Protein AF-A0AAW2X7B3-F1 (afdb_monomer)

Organism: NCBI:txid2727402

Solvent-accessible surface area (backbone atoms only — not comparable to full-atom values): 13864 Å² total; per-residue (Å²): 134,87,78,91,60,57,90,49,48,11,82,80,74,69,43,72,33,46,79,92,43,52,37,74,56,98,88,41,46,26,36,63,86,61,34,32,15,79,86,75,64,45,80,46,49,98,92,50,58,44,73,57,98,87,43,44,24,38,57,72,59,41,55,53,51,50,61,69,70,56,76,83,76,96,69,88,81,69,75,96,69,92,83,82,89,71,100,67,80,58,88,63,68,76,72,62,75,76,68,87,40,44,12,79,84,73,68,44,76,35,51,85,91,42,52,40,79,53,99,90,44,34,26,33,58,88,63,37,36,16,76,90,75,65,45,76,46,48,98,91,52,59,44,74,56,96,90,42,44,27,36,61,70,61,44,56,51,54,42,67,74,71,68,75,86,88,87,78,73,76,83,74,76,63,83,85,63,82,83,88,78,88,86,84,83,83,87,87,83,84,92,78,86,86,86,84,85,87,83,87,83,89,85,85,136

Secondary structure (DSSP, 8-state):
-------PBPTTT-SBPPGGGEEEETTEEEETTT-B-TTT-PBP-TTS-EEETTEEE-HHHHHHHHHHHS---------S---S--S---TTGGG--S---BBTTT-SB--TTTEEEETTEEEETTT-B-TTT-PBP-TTS-EEETTEEE-HHHHHHHHHHHT--SSSSTTSSSTTS--------------------PPP-----

Radius of gyration: 35.02 Å; Cα contacts (8 Å, |Δi|>4): 190; chains: 1; bounding box: 98×77×93 Å

Structure (mmCIF, N/CA/C/O backbone):
data_AF-A0AAW2X7B3-F1
#
_entry.id   AF-A0AAW2X7B3-F1
#
loop_
_atom_site.group_PDB
_atom_site.id
_atom_site.type_symbol
_atom_site.label_atom_id
_atom_site.label_alt_id
_atom_site.label_comp_id
_atom_site.label_asym_id
_atom_site.label_entity_id
_atom_site.label_seq_id
_atom_site.pdbx_PDB_ins_code
_atom_site.Cartn_x
_atom_site.Cartn_y
_atom_site.Cartn_z
_atom_site.occupancy
_atom_site.B_iso_or_equiv
_atom_site.auth_seq_id
_atom_site.auth_comp_id
_atom_site.auth_asym_id
_atom_site.auth_atom_id
_atom_site.pdbx_PDB_model_num
ATOM 1 N N . MET A 1 1 ? -38.283 -16.847 31.278 1.00 49.16 1 MET A N 1
ATOM 2 C CA . MET A 1 1 ? -36.815 -16.715 31.161 1.00 49.16 1 MET A CA 1
ATOM 3 C C . MET A 1 1 ? -36.424 -15.269 31.441 1.00 49.16 1 MET A C 1
ATOM 5 O O . MET A 1 1 ? -36.899 -14.388 30.738 1.00 49.16 1 MET A O 1
ATOM 9 N N . ALA A 1 2 ? -35.630 -15.008 32.482 1.00 52.16 2 ALA A N 1
ATOM 10 C CA . ALA A 1 2 ? -35.118 -13.669 32.770 1.00 52.16 2 ALA A CA 1
ATOM 11 C C . ALA A 1 2 ? -33.923 -13.383 31.849 1.00 52.16 2 ALA A C 1
ATOM 13 O O . ALA A 1 2 ? -32.847 -13.955 32.017 1.00 52.16 2 ALA A O 1
ATOM 14 N N . HIS A 1 3 ? -34.123 -12.535 30.841 1.00 56.69 3 HIS A N 1
ATOM 15 C CA . HIS A 1 3 ? -33.021 -12.028 30.034 1.00 56.69 3 HIS A CA 1
ATOM 16 C C . HIS A 1 3 ? -32.280 -10.969 30.855 1.00 56.69 3 HIS A C 1
ATOM 18 O O . HIS A 1 3 ? -32.697 -9.817 30.909 1.00 56.69 3 HIS A O 1
ATOM 24 N N . PHE A 1 4 ? -31.165 -11.353 31.479 1.00 54.31 4 PHE A N 1
ATOM 25 C CA . PHE A 1 4 ? -30.180 -10.437 32.070 1.00 54.31 4 PHE A CA 1
ATOM 26 C C . PHE A 1 4 ? -29.405 -9.682 30.970 1.00 54.31 4 PHE A C 1
ATOM 28 O O . PHE A 1 4 ? -28.177 -9.704 30.906 1.00 54.31 4 PHE A O 1
ATOM 35 N N . GLY A 1 5 ? -30.126 -9.069 30.031 1.00 58.44 5 GLY A N 1
ATOM 36 C CA . GLY A 1 5 ? -29.552 -8.254 28.972 1.00 58.44 5 GLY A CA 1
ATOM 37 C C . GLY A 1 5 ? -29.360 -6.829 29.471 1.00 58.44 5 GLY A C 1
ATOM 38 O O . GLY A 1 5 ? -30.309 -6.195 29.921 1.00 58.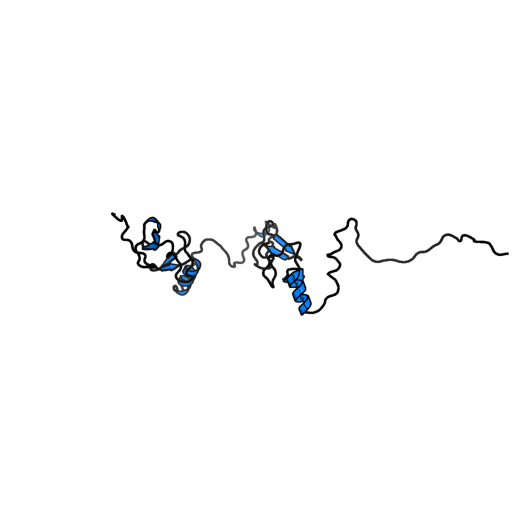44 5 GLY A O 1
ATOM 39 N N . THR A 1 6 ? -28.141 -6.309 29.379 1.00 65.75 6 THR A N 1
ATOM 40 C CA . THR A 1 6 ? -27.875 -4.877 29.534 1.00 65.75 6 THR A CA 1
ATOM 41 C C . THR A 1 6 ? -28.782 -4.068 28.601 1.00 65.75 6 THR A C 1
ATOM 43 O O . THR A 1 6 ? -28.902 -4.401 27.425 1.00 65.75 6 THR A O 1
ATOM 46 N N . THR A 1 7 ? -29.380 -2.976 29.082 1.00 76.06 7 THR A N 1
ATOM 47 C CA . THR A 1 7 ? -30.278 -2.089 28.304 1.00 76.06 7 THR A CA 1
ATOM 48 C C . THR A 1 7 ? -29.545 -1.174 27.308 1.00 76.06 7 THR A C 1
ATOM 50 O O . THR A 1 7 ? -30.136 -0.267 26.726 1.00 76.06 7 THR A O 1
ATOM 53 N N . GLN A 1 8 ? -28.248 -1.408 27.105 1.00 85.19 8 GLN A N 1
ATOM 54 C CA . GLN A 1 8 ? -27.357 -0.578 26.306 1.00 85.19 8 GLN A CA 1
ATOM 55 C C . GLN A 1 8 ? -27.586 -0.805 24.803 1.00 85.19 8 GLN A C 1
ATOM 57 O O . GLN A 1 8 ? -27.557 -1.942 24.322 1.00 85.19 8 GLN A O 1
ATOM 62 N N . LYS A 1 9 ? -27.816 0.280 24.056 1.00 89.06 9 LYS A N 1
ATOM 63 C CA . LYS A 1 9 ? -28.120 0.258 22.614 1.00 89.06 9 LYS A CA 1
ATOM 64 C C . LYS A 1 9 ? -26.901 0.650 21.792 1.00 89.06 9 LYS A C 1
ATOM 66 O O . LYS A 1 9 ? -26.215 1.608 22.128 1.00 89.06 9 LYS A O 1
ATOM 71 N N . CYS A 1 10 ? -26.650 -0.062 20.700 1.00 90.25 10 CYS A N 1
ATOM 72 C CA . CYS A 1 10 ? -25.556 0.264 19.796 1.00 90.25 10 CYS A CA 1
ATOM 73 C C . CYS A 1 10 ? -25.838 1.559 19.041 1.00 90.25 10 CYS A C 1
ATOM 75 O O . CYS A 1 10 ? -26.814 1.609 18.307 1.00 90.25 10 CYS A O 1
ATOM 77 N N . LYS A 1 11 ? -24.941 2.547 19.095 1.00 87.19 11 LYS A N 1
ATOM 78 C CA . LYS A 1 11 ? -25.115 3.798 18.327 1.00 87.19 11 LYS A CA 1
ATOM 79 C C . LYS A 1 11 ? -25.087 3.604 16.799 1.00 87.19 11 LYS A C 1
ATOM 81 O O . LYS A 1 11 ? -25.603 4.426 16.061 1.00 87.19 11 LYS A O 1
ATOM 86 N N . ALA A 1 12 ? -24.481 2.523 16.306 1.00 88.06 12 ALA A N 1
ATOM 87 C CA . ALA A 1 12 ? -24.350 2.270 14.868 1.00 88.06 12 ALA A CA 1
ATOM 88 C C . ALA A 1 12 ? -25.515 1.476 14.251 1.00 88.06 12 ALA A C 1
ATOM 90 O O . ALA A 1 12 ? -25.660 1.472 13.032 1.00 88.06 12 ALA A O 1
ATOM 91 N N . CYS A 1 13 ? -26.305 0.749 15.046 1.00 89.12 13 CYS A N 1
ATOM 92 C CA . CYS A 1 13 ? -27.422 -0.045 14.517 1.00 89.12 13 CYS A CA 1
ATOM 93 C C . CYS A 1 13 ? -28.688 -0.031 15.383 1.00 89.12 13 CYS A C 1
ATOM 95 O O . CYS A 1 13 ? -29.609 -0.803 15.114 1.00 89.12 13 CYS A O 1
ATOM 97 N N . ASP A 1 14 ? -28.688 0.768 16.452 1.00 87.38 14 ASP A N 1
ATOM 98 C CA . ASP A 1 14 ? -29.764 1.005 17.425 1.00 87.38 14 ASP A 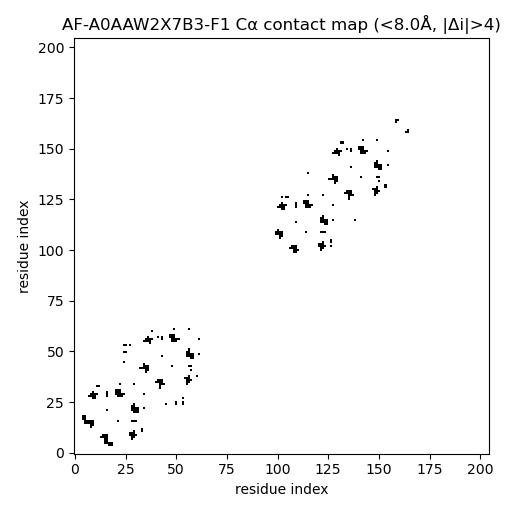CA 1
ATOM 99 C C . ASP A 1 14 ? -30.313 -0.236 18.147 1.00 87.38 14 ASP A C 1
ATOM 101 O O . ASP A 1 14 ? -31.234 -0.155 18.964 1.00 87.38 14 ASP A O 1
ATOM 105 N N . LYS A 1 15 ? -29.701 -1.400 17.910 1.00 88.75 15 LYS A N 1
ATOM 106 C CA . LYS A 1 15 ? -30.048 -2.674 18.539 1.00 88.75 15 LYS A CA 1
ATOM 107 C C . LYS A 1 15 ? -29.368 -2.824 19.892 1.00 88.75 15 LYS A C 1
ATOM 109 O O . LYS A 1 15 ? -28.251 -2.349 20.105 1.00 88.75 15 LYS A O 1
ATOM 114 N N . THR A 1 16 ? -30.033 -3.525 20.805 1.00 88.31 16 THR A N 1
ATOM 115 C CA . THR A 1 16 ? -29.478 -3.865 22.119 1.00 88.31 16 THR A CA 1
ATOM 116 C C . THR A 1 16 ? -28.210 -4.695 21.961 1.00 88.31 16 THR A C 1
ATOM 118 O O . THR A 1 16 ? -28.181 -5.671 21.205 1.00 88.31 16 THR A O 1
ATOM 121 N N . VAL A 1 17 ? -27.151 -4.303 22.663 1.00 87.31 17 VAL A N 1
ATOM 122 C CA . VAL A 1 17 ? -25.868 -5.004 22.626 1.00 87.31 17 VAL A CA 1
ATOM 123 C C . VAL A 1 17 ? -25.807 -5.975 23.792 1.00 87.31 17 VAL A C 1
ATOM 125 O O . VAL A 1 17 ? -25.916 -5.581 24.952 1.00 87.31 17 VAL A O 1
ATOM 128 N N . HIS A 1 18 ? -25.621 -7.255 23.485 1.00 86.38 18 HIS A N 1
ATOM 129 C CA . HIS A 1 18 ? -25.367 -8.264 24.504 1.00 86.38 18 HIS A CA 1
ATOM 130 C C . HIS A 1 18 ? -23.947 -8.119 25.056 1.00 86.38 18 HIS A C 1
ATOM 132 O O . HIS A 1 18 ? -23.024 -7.791 24.314 1.00 86.38 18 HIS A O 1
ATOM 138 N N . PHE A 1 19 ? -23.755 -8.438 26.338 1.00 80.19 19 PHE A N 1
ATOM 139 C CA . PHE A 1 19 ? -22.473 -8.286 27.042 1.00 80.19 19 PHE A CA 1
ATOM 140 C C . PHE A 1 19 ? -21.288 -8.947 26.311 1.00 80.19 19 PHE A C 1
ATOM 142 O O . PHE A 1 19 ? -20.187 -8.412 26.283 1.00 80.19 19 PHE A O 1
ATOM 149 N N . VAL A 1 20 ? -21.528 -10.081 25.642 1.00 85.44 20 VAL A N 1
ATOM 150 C CA . VAL A 1 20 ? -20.515 -10.834 24.878 1.00 85.44 20 VAL A CA 1
ATOM 151 C C . VAL A 1 20 ? -20.027 -10.080 23.634 1.00 85.44 20 VAL A C 1
ATOM 153 O O . VAL A 1 20 ? -18.858 -10.187 23.253 1.00 85.44 20 VAL A O 1
ATOM 156 N N . GLU A 1 21 ? -20.908 -9.307 22.999 1.00 85.31 21 GLU A N 1
ATOM 157 C CA . GLU A 1 21 ? -20.624 -8.541 21.781 1.00 85.31 21 GLU A CA 1
ATOM 158 C C . GLU A 1 21 ? -20.417 -7.045 22.039 1.00 85.31 21 GLU A C 1
ATOM 160 O O . GLU A 1 21 ? -20.200 -6.285 21.093 1.00 85.31 21 GLU A O 1
ATOM 165 N N . MET A 1 22 ? -20.445 -6.629 23.304 1.00 85.50 22 MET A N 1
ATOM 166 C CA . MET A 1 22 ? -20.278 -5.241 23.701 1.00 85.50 22 MET A CA 1
ATOM 167 C C . MET A 1 22 ? -18.830 -4.785 23.545 1.00 85.50 22 MET A C 1
ATOM 169 O O . MET A 1 22 ? -17.900 -5.379 24.088 1.00 85.50 22 MET A O 1
ATOM 173 N N . MET A 1 23 ? -18.653 -3.696 22.806 1.00 87.00 23 MET A N 1
ATOM 174 C CA . MET A 1 23 ? -17.433 -2.901 22.763 1.00 87.00 23 MET A CA 1
ATOM 175 C C . MET A 1 23 ? -17.782 -1.456 23.086 1.00 87.00 23 MET A C 1
ATOM 177 O O . MET A 1 23 ? -18.585 -0.844 22.393 1.00 87.00 23 MET A O 1
ATOM 181 N N . SER A 1 24 ? -17.166 -0.911 24.129 1.00 87.62 24 SER A N 1
ATOM 182 C CA . SER A 1 24 ? -17.345 0.486 24.517 1.00 87.62 24 SER A CA 1
ATOM 183 C C . SER A 1 24 ? -16.242 1.337 23.899 1.00 87.62 24 SER A C 1
ATOM 185 O O . SER A 1 24 ? -15.062 1.057 24.110 1.00 87.62 24 SER A O 1
ATOM 187 N N . ALA A 1 25 ? -16.620 2.373 23.157 1.00 84.00 25 ALA A N 1
ATOM 188 C CA . ALA A 1 25 ? -15.706 3.378 22.628 1.00 84.00 25 ALA A CA 1
ATOM 189 C C . ALA A 1 25 ? -16.211 4.767 23.002 1.00 84.00 25 ALA A C 1
ATOM 191 O O . ALA A 1 25 ? -17.361 5.097 22.723 1.00 84.00 25 ALA A O 1
ATOM 192 N N . ASP A 1 26 ? -15.357 5.548 23.666 1.00 82.75 26 ASP A N 1
ATOM 193 C CA . ASP A 1 26 ? -15.692 6.884 24.182 1.00 82.75 26 ASP A CA 1
ATOM 194 C C . ASP A 1 26 ? -16.946 6.893 25.088 1.00 82.75 26 ASP A C 1
ATOM 196 O O . ASP A 1 26 ? -17.783 7.786 25.052 1.00 82.75 26 ASP A O 1
ATOM 200 N N . GLY A 1 27 ? -17.136 5.816 25.861 1.00 84.56 27 GLY A N 1
ATOM 201 C CA . GLY A 1 27 ? -18.319 5.626 26.710 1.00 84.56 27 GLY A CA 1
ATOM 202 C C . GLY A 1 27 ? -19.589 5.188 25.967 1.00 84.56 27 GLY A C 1
ATOM 203 O O . GLY A 1 27 ? -20.598 4.910 26.613 1.00 84.56 27 GLY A O 1
ATOM 204 N N . VAL A 1 28 ? -19.546 5.053 24.638 1.00 87.38 28 VAL A N 1
ATOM 205 C CA . VAL A 1 28 ? -20.679 4.607 23.819 1.00 87.38 28 VAL A CA 1
ATOM 206 C C . VAL A 1 28 ? -20.547 3.113 23.483 1.00 87.38 28 VAL A C 1
ATOM 208 O O . VAL A 1 28 ? -19.492 2.682 23.009 1.00 87.38 28 VAL A O 1
ATOM 211 N N . PRO A 1 29 ? -21.595 2.297 23.700 1.00 89.94 29 PRO A N 1
ATOM 212 C CA . PRO A 1 29 ? -21.575 0.873 23.386 1.00 89.94 29 PRO A CA 1
ATOM 213 C C . PRO A 1 29 ? -21.818 0.612 21.890 1.00 89.94 29 PRO A C 1
ATOM 215 O O . PRO A 1 29 ? -22.705 1.188 21.259 1.00 89.94 29 PRO A O 1
ATOM 218 N N . TYR A 1 30 ? -21.056 -0.322 21.331 1.00 90.88 30 TYR A N 1
ATOM 219 C CA . TYR A 1 30 ? -21.142 -0.808 19.956 1.00 90.88 30 TYR A CA 1
ATOM 220 C C . TYR A 1 30 ? -21.081 -2.333 19.914 1.00 90.88 30 TYR A C 1
ATOM 222 O O . TYR A 1 30 ? -20.476 -2.959 20.784 1.00 90.88 30 TYR A O 1
ATOM 230 N N . HIS A 1 31 ? -21.647 -2.947 18.873 1.00 90.75 31 HIS A N 1
ATOM 231 C CA . HIS A 1 31 ? -21.332 -4.342 18.559 1.00 90.75 31 HIS A CA 1
ATOM 232 C C . HIS A 1 31 ? -19.927 -4.452 17.967 1.00 90.75 31 HIS A C 1
ATOM 234 O O . HIS A 1 31 ? -19.509 -3.597 17.182 1.00 90.75 31 HIS A O 1
ATOM 240 N N . LYS A 1 32 ? -19.240 -5.570 18.225 1.00 88.38 32 LYS A N 1
ATOM 241 C CA . LYS A 1 32 ? -17.953 -5.899 17.571 1.00 88.38 32 LYS A CA 1
ATOM 242 C C . LYS A 1 32 ? -18.033 -5.856 16.042 1.00 88.38 32 LYS A C 1
ATOM 244 O O . LYS A 1 32 ? -17.069 -5.513 15.365 1.00 88.38 32 LYS A O 1
ATOM 249 N N . SER A 1 33 ? -19.191 -6.210 15.486 1.00 89.06 33 SER A N 1
ATOM 250 C CA . SER A 1 33 ? -19.460 -6.173 14.047 1.00 89.06 33 SER A CA 1
ATOM 251 C C . SER A 1 33 ? -19.689 -4.754 13.522 1.00 89.06 33 SER A C 1
ATOM 253 O O . SER A 1 33 ? -19.262 -4.448 12.405 1.00 89.06 33 SER A O 1
ATOM 255 N N . CYS A 1 34 ? -20.318 -3.900 14.328 1.00 89.75 34 CYS A N 1
ATOM 256 C CA . CYS A 1 34 ? -20.622 -2.504 14.024 1.00 89.75 34 CYS A CA 1
ATOM 257 C C . CYS A 1 34 ? -19.443 -1.555 14.266 1.00 89.75 34 CYS A C 1
ATOM 259 O O . CYS A 1 34 ? -19.487 -0.409 13.828 1.00 89.75 34 CYS A O 1
ATOM 261 N N . PHE A 1 35 ? -18.383 -2.025 14.925 1.00 91.12 35 PHE A N 1
ATOM 262 C CA . PHE A 1 35 ? -17.168 -1.262 15.180 1.00 91.12 35 PHE A CA 1
ATOM 263 C C . PHE A 1 35 ? -16.358 -1.071 13.886 1.00 91.12 35 PHE A C 1
ATOM 265 O O . PHE A 1 35 ? -15.434 -1.827 13.575 1.00 91.12 35 PHE A O 1
ATOM 272 N N . LYS A 1 36 ? -16.764 -0.093 13.073 1.00 91.81 36 LYS A N 1
ATOM 273 C CA . LYS A 1 36 ? -16.223 0.165 11.734 1.00 91.81 36 LYS A CA 1
ATOM 274 C C . LYS A 1 36 ? -15.937 1.646 11.524 1.00 91.81 36 LYS A C 1
ATOM 276 O O . LYS A 1 36 ? -16.574 2.498 12.130 1.00 91.81 36 LYS A O 1
ATOM 281 N N . CYS A 1 37 ? -14.991 1.940 10.639 1.00 91.50 37 CYS A N 1
ATOM 282 C CA . CYS A 1 37 ? -14.681 3.312 10.251 1.00 91.50 37 CYS A CA 1
ATOM 283 C C . CYS A 1 37 ? -15.779 3.904 9.361 1.00 91.50 37 CYS A C 1
ATOM 285 O O . CYS A 1 37 ? -16.150 3.277 8.375 1.00 91.50 37 CYS A O 1
ATOM 287 N N . SER A 1 38 ? -16.203 5.139 9.627 1.00 88.69 38 SER A N 1
ATOM 288 C CA . SER A 1 38 ? -17.214 5.830 8.812 1.00 88.69 38 SER A CA 1
ATOM 289 C C . SER A 1 38 ? -16.778 6.131 7.368 1.00 88.69 38 SER A C 1
ATOM 291 O O . SER A 1 38 ? -17.633 6.298 6.508 1.00 88.69 38 SER A O 1
ATOM 293 N N . HIS A 1 39 ? -15.469 6.201 7.087 1.00 87.94 39 HIS A N 1
ATOM 294 C CA . HIS A 1 39 ? -14.946 6.524 5.748 1.00 87.94 39 HIS A CA 1
ATOM 295 C C . HIS A 1 39 ? -14.658 5.293 4.892 1.00 87.94 39 HIS A C 1
ATOM 297 O O . HIS A 1 39 ? -14.980 5.277 3.712 1.00 87.94 39 HIS A O 1
ATOM 303 N N . CYS A 1 40 ? -14.045 4.252 5.464 1.00 89.75 40 CYS A N 1
ATOM 304 C CA . CYS A 1 40 ? -13.688 3.049 4.703 1.00 89.75 40 CYS A CA 1
ATOM 305 C C . CYS A 1 40 ? -14.491 1.808 5.059 1.00 89.75 40 CYS A C 1
ATOM 307 O O . CYS A 1 40 ? -14.241 0.750 4.487 1.00 89.75 40 CYS A O 1
ATOM 309 N N . ASN A 1 41 ? -15.397 1.888 6.035 1.00 88.31 41 ASN A N 1
ATOM 310 C CA . ASN A 1 41 ? -16.151 0.745 6.555 1.00 88.31 41 ASN A CA 1
ATOM 311 C C . ASN A 1 41 ? -15.272 -0.428 7.039 1.00 88.31 41 ASN A C 1
ATOM 313 O O . ASN A 1 41 ? -15.769 -1.525 7.313 1.00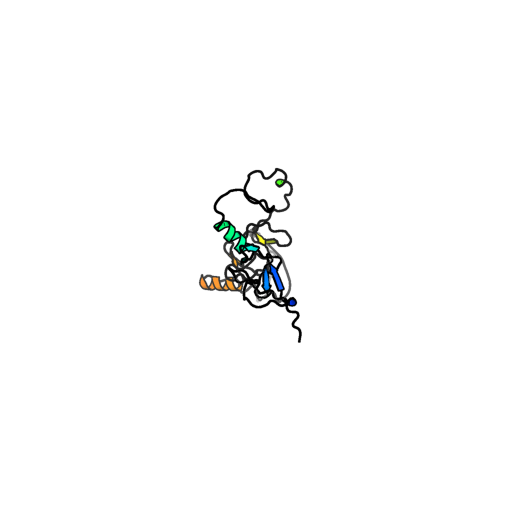 88.31 41 ASN A O 1
ATOM 317 N N . GLY A 1 42 ? -13.962 -0.202 7.193 1.00 89.12 42 GLY A N 1
ATOM 318 C CA . GLY A 1 42 ? -13.016 -1.183 7.703 1.00 89.12 42 GLY A CA 1
ATOM 319 C C . GLY A 1 42 ? -13.335 -1.522 9.153 1.00 89.12 42 GLY A C 1
ATOM 320 O O . GLY A 1 42 ? -13.651 -0.627 9.938 1.00 89.12 42 GLY A O 1
ATOM 321 N N . ARG A 1 43 ? -13.262 -2.811 9.510 1.00 88.62 43 ARG A N 1
ATOM 322 C CA . ARG A 1 43 ? -13.419 -3.252 10.903 1.00 88.62 43 ARG A CA 1
ATOM 323 C C . ARG A 1 43 ? -12.308 -2.633 11.740 1.00 88.62 43 ARG A C 1
ATOM 325 O O . ARG A 1 43 ? -11.129 -2.808 11.439 1.00 88.62 43 ARG A O 1
ATOM 332 N N . LEU A 1 44 ? -12.704 -1.913 12.774 1.00 90.31 44 LEU A N 1
ATOM 333 C CA . LEU A 1 44 ? -11.794 -1.330 13.738 1.00 90.31 44 LEU A CA 1
ATOM 334 C C . LEU A 1 44 ? -11.566 -2.328 14.876 1.00 90.31 44 LEU A C 1
ATOM 336 O O . LEU A 1 44 ? -12.333 -3.269 15.076 1.00 90.31 44 LEU A O 1
ATOM 340 N N . ALA A 1 45 ? -10.490 -2.128 15.624 1.00 86.62 45 ALA A N 1
ATOM 341 C CA . ALA A 1 45 ? -10.196 -2.869 16.845 1.00 86.62 45 ALA A CA 1
ATOM 342 C C . ALA A 1 45 ? -9.915 -1.868 17.964 1.00 86.62 45 ALA A C 1
ATOM 344 O O . ALA A 1 45 ? -9.524 -0.737 17.678 1.00 86.62 45 ALA A O 1
ATOM 345 N N . MET A 1 46 ? -10.056 -2.288 19.225 1.00 82.62 46 MET A N 1
ATOM 346 C CA . MET A 1 46 ? -9.877 -1.417 20.399 1.00 82.62 46 MET A CA 1
ATOM 347 C C . MET A 1 46 ? -8.511 -0.702 20.428 1.00 82.62 46 MET A C 1
ATOM 349 O O . MET A 1 46 ? -8.379 0.385 20.969 1.00 82.62 46 MET A O 1
ATOM 353 N N . SER A 1 47 ? -7.489 -1.294 19.813 1.00 83.12 47 SER A N 1
ATOM 354 C CA . SER A 1 47 ? -6.130 -0.749 19.737 1.00 83.12 47 SER A CA 1
ATOM 355 C C . SER A 1 47 ? -5.913 0.274 18.609 1.00 83.12 47 SER A C 1
ATOM 357 O O . SER A 1 47 ? -4.910 0.995 18.607 1.00 83.12 47 SER A O 1
ATOM 359 N N . ASN A 1 48 ? -6.811 0.338 17.619 1.00 84.56 48 ASN A N 1
ATOM 360 C CA . ASN A 1 48 ? -6.581 1.038 16.350 1.00 84.56 48 ASN A CA 1
ATOM 361 C C . ASN A 1 48 ? -7.797 1.838 15.867 1.00 84.56 48 ASN A C 1
ATOM 363 O O . ASN A 1 48 ? -8.143 1.793 14.686 1.00 84.56 48 ASN A O 1
ATOM 367 N N . TYR A 1 49 ? -8.420 2.593 16.768 1.00 88.75 49 TYR A N 1
ATOM 368 C CA . TYR A 1 49 ? -9.496 3.520 16.431 1.00 88.75 49 TYR A CA 1
ATOM 369 C C . TYR A 1 49 ? -9.268 4.894 17.057 1.00 88.75 49 TYR A C 1
ATOM 371 O O . TYR A 1 49 ? -8.529 5.024 18.033 1.00 88.75 49 TYR A O 1
ATOM 379 N N . SER A 1 50 ? -9.941 5.886 16.490 1.00 89.25 50 SER A N 1
ATOM 380 C CA . SER A 1 50 ? -10.100 7.219 17.056 1.00 89.25 50 SER A CA 1
ATOM 381 C C . SER A 1 50 ? -11.573 7.602 16.939 1.00 89.25 50 SER A C 1
ATOM 383 O O . SER A 1 50 ? -12.184 7.376 15.892 1.00 89.25 50 SER A O 1
ATOM 385 N N . ALA A 1 51 ? -12.160 8.128 18.010 1.00 87.50 51 ALA A N 1
ATOM 386 C CA . ALA A 1 51 ? -13.545 8.583 18.028 1.00 87.50 51 ALA A CA 1
ATOM 387 C C . ALA A 1 51 ? -13.580 10.118 18.024 1.00 87.50 51 ALA A C 1
ATOM 389 O O . ALA A 1 51 ? -12.847 10.743 18.784 1.00 87.50 51 ALA A O 1
ATOM 390 N N . MET A 1 52 ? -14.409 10.719 17.166 1.00 83.25 52 MET A N 1
ATOM 391 C CA . MET A 1 52 ? -14.727 12.155 17.204 1.00 83.25 52 MET A CA 1
ATOM 392 C C . MET A 1 52 ? -16.242 12.307 17.134 1.00 83.25 52 MET A C 1
ATOM 394 O O . MET A 1 52 ? -16.859 11.690 16.266 1.00 83.25 52 MET A O 1
ATOM 398 N N . ASP A 1 53 ? -16.844 13.044 18.070 1.00 80.62 53 ASP A N 1
ATOM 399 C CA . ASP A 1 53 ? -18.304 13.253 18.158 1.00 80.62 53 ASP A CA 1
ATOM 400 C C . ASP A 1 53 ? -19.117 11.937 18.177 1.00 80.62 53 ASP A C 1
ATOM 402 O O . ASP A 1 53 ? -20.245 11.809 17.687 1.00 80.62 53 ASP A O 1
ATOM 406 N N . GLY A 1 54 ? -18.507 10.891 18.743 1.00 79.31 54 GLY A N 1
ATOM 407 C CA . GLY A 1 54 ? -19.045 9.536 18.773 1.00 79.31 54 GLY A CA 1
ATOM 408 C C . GLY A 1 54 ? -19.162 8.877 17.394 1.00 79.31 54 GLY A C 1
ATOM 409 O O . GLY A 1 54 ? -19.987 7.980 17.238 1.00 79.31 54 GLY A O 1
ATOM 410 N N . GLN A 1 55 ? -18.394 9.320 16.402 1.00 85.56 55 GLN A N 1
ATOM 411 C CA . GLN A 1 55 ? -18.202 8.640 15.126 1.00 85.56 55 GLN A CA 1
ATOM 412 C C . GLN A 1 55 ? -16.814 7.992 15.106 1.00 85.56 55 GLN A C 1
ATOM 414 O O . GLN A 1 55 ? -15.829 8.581 15.555 1.00 85.56 55 GLN A O 1
ATOM 419 N N . LEU A 1 56 ? -16.734 6.750 14.625 1.00 89.69 56 LEU A N 1
ATOM 420 C CA . LEU A 1 56 ? -15.509 5.956 14.669 1.00 89.69 56 LEU A CA 1
ATOM 421 C C . LEU A 1 56 ? -14.704 6.100 13.377 1.00 89.69 56 LEU A C 1
ATOM 423 O O . LEU A 1 56 ? -15.215 5.911 12.268 1.00 89.69 56 LEU A O 1
ATOM 427 N N . TYR A 1 57 ? -13.410 6.349 13.530 1.00 90.12 57 TYR A N 1
ATOM 428 C CA . TYR A 1 57 ? -12.459 6.501 12.439 1.00 90.12 57 TYR A CA 1
ATOM 429 C C . TYR A 1 57 ? -11.261 5.573 12.644 1.00 90.12 57 TYR A C 1
ATOM 431 O O . TYR A 1 57 ? -10.848 5.292 13.771 1.00 90.12 57 TYR A O 1
ATOM 439 N N . CYS A 1 58 ? -10.678 5.079 11.550 1.00 91.75 58 CYS A N 1
ATOM 440 C CA . CYS A 1 58 ? -9.344 4.489 11.626 1.00 91.75 58 CYS A CA 1
ATOM 441 C C . CYS A 1 58 ? -8.312 5.615 11.776 1.00 91.75 58 CYS A C 1
ATOM 443 O O . CYS A 1 58 ? -8.521 6.716 11.269 1.00 91.75 58 CYS A O 1
ATOM 445 N N . LYS A 1 59 ? -7.177 5.325 12.423 1.00 87.81 59 LYS A N 1
ATOM 446 C CA . LYS A 1 59 ? -6.066 6.279 12.603 1.00 87.81 59 LYS A CA 1
ATOM 447 C C . LYS A 1 59 ? -5.719 7.105 11.346 1.00 87.81 59 LYS A C 1
ATOM 449 O O . LYS A 1 59 ? -5.659 8.322 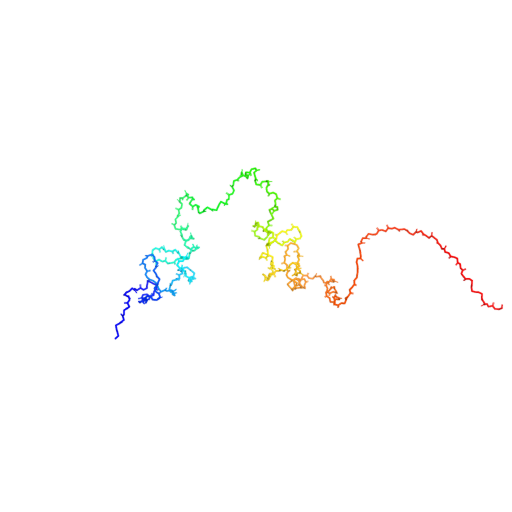11.480 1.00 87.81 59 LYS A O 1
ATOM 454 N N . PRO A 1 60 ? -5.552 6.513 10.142 1.00 89.25 60 PRO A N 1
ATOM 455 C CA . PRO A 1 60 ? -5.222 7.306 8.956 1.00 89.25 60 PRO A CA 1
ATOM 456 C C . PRO A 1 60 ? -6.349 8.258 8.525 1.00 89.25 60 PRO A C 1
ATOM 458 O O . PRO A 1 60 ? -6.069 9.406 8.203 1.00 89.25 60 PRO A O 1
ATOM 461 N N . HIS A 1 61 ? -7.620 7.833 8.559 1.00 88.69 61 HIS A N 1
ATOM 462 C CA . HIS A 1 61 ? -8.728 8.731 8.200 1.00 88.69 61 HIS A CA 1
ATOM 463 C C . HIS A 1 61 ? -8.974 9.801 9.258 1.00 88.69 61 HIS A C 1
ATOM 465 O O . HIS A 1 61 ? -9.297 10.927 8.909 1.00 88.69 61 HIS A O 1
ATOM 471 N N . PHE A 1 62 ? -8.777 9.481 10.536 1.00 87.56 62 PHE A N 1
ATOM 472 C CA . PHE A 1 62 ? -8.878 10.466 11.607 1.00 87.56 62 PHE A CA 1
ATOM 473 C C . PHE A 1 62 ? -7.844 11.584 11.433 1.00 87.56 62 PHE A C 1
ATOM 475 O O . PHE A 1 62 ? -8.206 12.754 11.419 1.00 87.56 62 PHE A O 1
ATOM 482 N N . GLU A 1 63 ? -6.570 11.241 11.227 1.00 85.94 63 GLU A N 1
ATOM 483 C CA . GLU A 1 63 ? -5.508 12.235 11.018 1.00 85.94 63 GLU A CA 1
ATOM 484 C C . GLU A 1 63 ? -5.773 13.112 9.785 1.00 85.94 63 GLU A C 1
ATOM 486 O O . GLU A 1 63 ? -5.564 14.325 9.822 1.00 85.94 63 GLU A O 1
ATOM 491 N N . GLN A 1 64 ? -6.295 12.514 8.713 1.00 84.44 64 GLN A N 1
ATOM 492 C CA . GLN A 1 64 ? -6.636 13.233 7.490 1.00 84.44 64 GLN A CA 1
ATOM 493 C C . GLN A 1 64 ? -7.778 14.242 7.701 1.00 84.44 64 GLN A C 1
ATOM 495 O O . GLN A 1 64 ? -7.651 15.392 7.286 1.00 84.44 64 GLN A O 1
ATOM 500 N N . LEU A 1 65 ? -8.841 13.857 8.414 1.00 78.31 65 LEU A N 1
ATOM 501 C CA . LEU A 1 65 ? -9.985 14.734 8.706 1.00 78.31 65 LEU A CA 1
ATOM 502 C C . LEU A 1 65 ? -9.630 15.875 9.661 1.00 78.31 65 LEU A C 1
ATOM 504 O O . LEU A 1 65 ? -10.098 17.001 9.485 1.00 78.31 65 LEU A O 1
ATOM 508 N N . PHE A 1 66 ? -8.778 15.609 10.653 1.00 73.94 66 PHE A N 1
ATOM 509 C CA . PHE A 1 66 ? -8.300 16.641 11.576 1.00 73.94 66 PHE A CA 1
ATOM 510 C C . PHE A 1 66 ? -7.392 17.650 10.884 1.00 73.94 66 PHE A C 1
ATOM 512 O O . PHE A 1 66 ? -7.456 18.839 11.186 1.00 73.94 66 PHE A O 1
ATOM 519 N N . LYS A 1 67 ? -6.572 17.199 9.932 1.00 72.00 67 LYS A N 1
ATOM 520 C CA . LYS A 1 67 ? -5.711 18.089 9.152 1.00 72.00 67 LYS A CA 1
ATOM 521 C C . LYS A 1 67 ? -6.507 19.011 8.225 1.00 72.00 67 LYS A C 1
ATOM 523 O O . LYS A 1 67 ? -6.060 20.121 7.961 1.00 72.00 67 LYS A O 1
ATOM 528 N N . GLU A 1 68 ? -7.665 18.560 7.751 1.00 63.62 68 GLU A N 1
ATOM 529 C CA . GLU A 1 68 ? -8.561 19.350 6.899 1.00 63.62 68 GLU A CA 1
ATOM 530 C C . GLU A 1 68 ? -9.452 20.305 7.713 1.00 63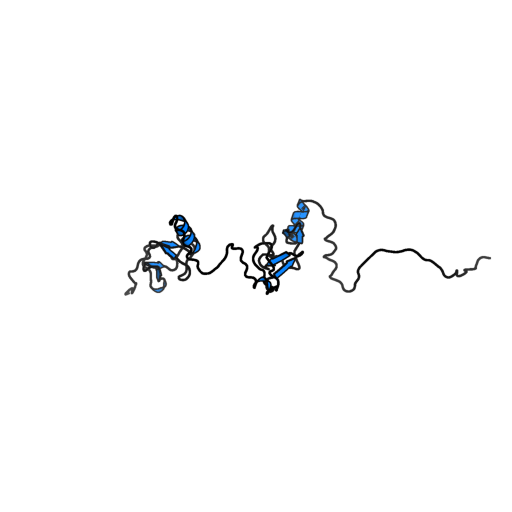.62 68 GLU A C 1
ATOM 532 O O . GLU A 1 68 ? -9.689 21.435 7.296 1.00 63.62 68 GLU A O 1
ATOM 537 N N . SER A 1 69 ? -9.879 19.890 8.911 1.00 65.62 69 SER A N 1
ATOM 538 C CA . SER A 1 69 ? -10.806 20.663 9.755 1.00 65.62 69 SER A CA 1
ATOM 539 C C . SER A 1 69 ? -10.109 21.674 10.681 1.00 65.62 69 SER A C 1
ATOM 541 O O . SER A 1 69 ? -10.710 22.676 11.060 1.00 65.62 69 SER A O 1
ATOM 543 N N . ALA A 1 70 ? -8.837 21.457 11.038 1.00 55.38 70 ALA A N 1
ATOM 544 C CA . ALA A 1 70 ? -8.047 22.371 11.867 1.00 55.38 70 ALA A CA 1
ATOM 545 C C . ALA A 1 70 ? -7.080 23.197 11.004 1.00 55.38 70 ALA A C 1
ATOM 547 O O . ALA A 1 70 ? -5.866 22.978 10.973 1.00 55.38 70 ALA A O 1
ATOM 548 N N . GLY A 1 71 ? -7.633 24.171 10.286 1.00 58.31 71 GLY A N 1
ATOM 549 C CA . GLY A 1 71 ? -6.851 25.170 9.569 1.00 58.31 71 GLY A CA 1
ATOM 550 C C . GLY A 1 71 ? -5.963 25.995 10.511 1.00 58.31 71 GLY A C 1
ATOM 551 O O . GLY A 1 71 ? -6.450 26.761 11.333 1.00 58.31 71 GLY A O 1
ATOM 552 N N . PHE A 1 72 ? -4.649 25.864 10.315 1.00 50.41 72 PHE A N 1
ATOM 553 C CA . PHE A 1 72 ? -3.615 26.867 10.591 1.00 50.41 72 PHE A CA 1
ATOM 554 C C . PHE A 1 72 ? -3.394 27.292 12.057 1.00 50.41 72 PHE A C 1
ATOM 556 O O . PHE A 1 72 ? -3.654 28.422 12.442 1.00 50.41 72 PHE A O 1
ATOM 563 N N . THR A 1 73 ? -2.728 26.457 12.856 1.00 45.75 73 THR A N 1
ATOM 564 C CA . THR A 1 73 ? -1.634 26.969 13.703 1.00 45.75 73 THR A CA 1
ATOM 565 C C . THR A 1 73 ? -0.523 25.936 13.812 1.00 45.75 73 THR A C 1
ATOM 567 O O . THR A 1 73 ? -0.639 24.855 14.382 1.00 45.75 73 THR A O 1
ATOM 570 N N . SER A 1 74 ? 0.602 26.312 13.223 1.00 53.34 74 SER A N 1
ATOM 571 C CA . SER A 1 74 ? 1.920 25.742 13.420 1.00 53.34 74 SER A CA 1
ATOM 572 C C . SER A 1 74 ? 2.226 25.507 14.901 1.00 53.34 74 SER A C 1
ATOM 574 O O . SER A 1 74 ? 2.535 26.448 15.629 1.00 53.34 74 SER A O 1
ATOM 576 N N . LYS A 1 75 ? 2.202 24.245 15.323 1.00 48.06 75 LYS A N 1
ATOM 577 C CA . LYS A 1 75 ? 3.052 23.687 16.382 1.00 48.06 75 LYS A CA 1
ATOM 578 C C . LYS A 1 75 ? 3.047 22.175 16.228 1.00 48.06 75 LYS A C 1
ATOM 580 O O . LYS A 1 75 ? 2.115 21.479 16.609 1.00 48.06 75 LYS A O 1
ATOM 585 N N . LYS A 1 76 ? 4.119 21.692 15.606 1.00 53.44 76 LYS A N 1
ATOM 586 C CA . LYS A 1 76 ? 4.501 20.286 15.540 1.00 53.44 76 LYS A CA 1
ATOM 587 C C . LYS A 1 76 ? 4.494 19.701 16.960 1.00 53.44 76 LYS A C 1
ATOM 589 O O . LYS A 1 76 ? 5.454 19.897 17.694 1.00 53.44 76 LYS A O 1
ATOM 594 N N . PHE A 1 77 ? 3.457 18.955 17.327 1.00 46.47 77 PHE A N 1
ATOM 595 C CA . PHE A 1 77 ? 3.609 17.876 18.299 1.00 46.47 77 PHE A CA 1
ATOM 596 C C . PHE A 1 77 ? 3.895 16.604 17.512 1.00 46.47 77 PHE A C 1
ATOM 598 O O . PHE A 1 77 ? 3.025 15.892 17.025 1.00 46.47 77 PHE A O 1
ATOM 605 N N . GLN A 1 78 ? 5.189 16.426 17.298 1.00 53.16 78 GLN A N 1
ATOM 606 C CA . GLN A 1 78 ? 5.824 15.259 16.727 1.00 53.16 78 GLN A CA 1
ATOM 607 C C . GLN A 1 78 ? 5.682 14.086 17.722 1.00 53.16 78 GLN A C 1
ATOM 609 O O . GLN A 1 78 ? 6.168 14.214 18.844 1.00 53.16 78 GLN A O 1
ATOM 614 N N . PRO A 1 79 ? 5.109 12.919 17.364 1.00 51.47 79 PRO A N 1
ATOM 615 C CA . PRO A 1 79 ? 5.625 11.672 17.924 1.00 51.47 79 PRO A CA 1
ATOM 616 C C . PRO A 1 79 ? 7.076 11.544 17.424 1.00 51.47 79 PRO A C 1
ATOM 618 O O . PRO A 1 79 ? 7.314 11.819 16.245 1.00 51.47 79 PRO A O 1
ATOM 621 N N . PRO A 1 80 ? 8.070 11.203 18.264 1.00 49.50 80 PRO A N 1
ATOM 622 C CA . PRO A 1 80 ? 9.484 11.368 17.935 1.00 49.50 80 PRO A CA 1
ATOM 623 C C . PRO A 1 80 ? 9.887 10.454 16.778 1.00 49.50 80 PRO A C 1
ATOM 625 O O . PRO A 1 80 ? 10.276 9.308 16.977 1.00 49.50 80 PRO A O 1
ATOM 628 N N . LYS A 1 81 ? 9.801 10.975 15.554 1.00 48.22 81 LYS A N 1
ATOM 629 C CA . LYS A 1 81 ? 10.509 10.503 14.366 1.00 48.22 81 LYS A CA 1
ATOM 630 C C . LYS A 1 81 ? 10.937 11.741 13.592 1.00 48.22 81 LYS A C 1
ATOM 632 O O . LYS A 1 81 ? 10.157 12.376 12.885 1.00 48.22 81 LYS A O 1
ATOM 637 N N . GLN A 1 82 ? 12.172 12.149 13.862 1.00 41.75 82 GLN A N 1
ATOM 638 C CA . GLN A 1 82 ? 12.878 13.187 13.130 1.00 41.75 82 GLN A CA 1
ATOM 639 C C . GLN A 1 82 ? 13.089 12.727 11.691 1.00 41.75 82 GLN A C 1
ATOM 641 O O . GLN A 1 82 ? 13.683 11.685 11.431 1.00 41.75 82 GLN A O 1
ATOM 646 N N . GLY A 1 83 ? 12.603 13.540 10.771 1.00 56.62 83 GLY A N 1
ATOM 647 C CA . GLY A 1 83 ? 12.854 13.426 9.352 1.00 56.62 83 GLY A CA 1
ATOM 648 C C . GLY A 1 83 ? 12.256 14.656 8.706 1.00 56.62 83 GLY A C 1
ATOM 649 O O . GLY A 1 83 ? 11.057 14.682 8.489 1.00 56.62 83 GLY A O 1
ATOM 650 N N . GLU A 1 84 ? 13.067 15.705 8.554 1.00 49.91 84 GLU A N 1
ATOM 651 C CA . GLU A 1 84 ? 13.231 16.450 7.300 1.00 49.91 84 GLU A CA 1
ATOM 652 C C . GLU A 1 84 ? 14.155 17.662 7.517 1.00 49.91 84 GLU A C 1
ATOM 654 O O . GLU A 1 84 ? 13.871 18.593 8.266 1.00 49.91 84 GLU A O 1
ATOM 659 N N . THR A 1 85 ? 15.306 17.574 6.848 1.00 56.12 85 THR A N 1
ATOM 660 C CA . THR A 1 85 ? 16.171 18.663 6.379 1.00 56.12 85 THR A CA 1
ATOM 661 C C . THR A 1 85 ? 16.624 19.709 7.400 1.00 56.12 85 THR A C 1
ATOM 663 O O . THR A 1 85 ? 16.107 20.823 7.466 1.00 56.12 85 THR A O 1
ATOM 666 N N . ASN A 1 86 ? 17.740 19.425 8.070 1.00 46.25 86 ASN A N 1
ATOM 667 C CA . ASN A 1 86 ? 18.718 20.475 8.320 1.00 46.25 86 ASN A CA 1
ATOM 668 C C . ASN A 1 86 ? 20.130 19.945 8.077 1.00 46.25 86 ASN A C 1
ATOM 670 O O . ASN A 1 86 ? 20.480 18.829 8.461 1.00 46.25 86 ASN A O 1
ATOM 674 N N . LYS A 1 87 ? 20.919 20.760 7.385 1.00 50.59 87 LYS A N 1
ATOM 675 C CA . LYS A 1 87 ? 22.327 20.551 7.074 1.00 50.59 87 LYS A CA 1
ATOM 676 C C . LYS A 1 87 ? 23.137 20.698 8.364 1.00 50.59 87 LYS A C 1
ATOM 678 O O . LYS A 1 87 ? 23.819 21.688 8.579 1.00 50.59 87 LYS A O 1
ATOM 683 N N . ASN A 1 88 ? 23.045 19.709 9.237 1.00 51.69 88 ASN A N 1
ATOM 684 C CA . ASN A 1 88 ? 24.039 19.455 10.265 1.00 51.69 88 ASN A CA 1
ATOM 685 C C . ASN A 1 88 ? 23.996 17.961 10.575 1.00 51.69 88 ASN A C 1
ATOM 687 O O . ASN A 1 88 ? 23.480 17.506 11.589 1.00 51.69 88 ASN A O 1
ATOM 691 N N . VAL A 1 89 ? 24.477 17.179 9.610 1.00 53.00 89 VAL A N 1
ATOM 692 C CA . VAL A 1 89 ? 24.870 15.798 9.858 1.00 53.00 89 VAL A CA 1
ATOM 693 C C . VAL A 1 89 ? 26.091 15.907 10.754 1.00 53.00 89 VAL A C 1
ATOM 695 O O . VAL A 1 89 ? 27.196 16.199 10.294 1.00 53.00 89 VAL A O 1
ATOM 698 N N . SER A 1 90 ? 25.844 15.798 12.058 1.00 53.16 90 SER A N 1
ATOM 699 C CA . SER A 1 90 ? 26.859 15.749 13.093 1.00 53.16 90 SER A CA 1
ATOM 700 C C . SER A 1 90 ? 28.001 14.876 12.598 1.00 53.16 90 SER A C 1
ATOM 702 O O . SER A 1 90 ? 27.778 13.729 12.194 1.00 53.16 90 SER A O 1
ATOM 704 N N . LYS A 1 91 ? 29.206 15.448 12.654 1.00 56.94 91 LYS A N 1
ATOM 705 C CA . LYS A 1 91 ? 30.531 14.928 12.269 1.00 56.94 91 LYS A CA 1
ATOM 706 C C . LYS A 1 91 ? 30.835 13.481 12.706 1.00 56.94 91 LYS A C 1
ATOM 708 O O . LYS A 1 91 ? 31.884 12.966 12.368 1.00 56.94 91 LYS A O 1
ATOM 713 N N . VAL A 1 92 ? 29.930 12.839 13.445 1.00 57.62 92 VAL A N 1
ATOM 714 C CA . VAL A 1 92 ? 29.989 11.484 13.989 1.00 57.62 92 VAL A CA 1
ATOM 715 C C . VAL A 1 92 ? 29.318 10.404 13.123 1.00 57.62 92 VAL A C 1
ATOM 717 O O . VAL A 1 92 ? 29.713 9.246 13.180 1.00 57.62 92 VAL A O 1
ATOM 720 N N . SER A 1 93 ? 28.355 10.750 12.265 1.00 54.25 93 SER A N 1
ATOM 721 C CA . SER A 1 93 ? 27.693 9.762 11.381 1.00 54.25 93 SER A CA 1
ATOM 722 C C . SER A 1 93 ? 28.521 9.386 10.144 1.00 54.25 93 SER A C 1
ATOM 724 O O . SER A 1 93 ? 28.253 8.371 9.508 1.00 54.25 93 SER A O 1
ATOM 726 N N . SER A 1 94 ? 29.588 10.140 9.868 1.00 55.66 94 SER A N 1
ATOM 727 C CA . SER A 1 94 ? 30.628 9.777 8.899 1.00 55.66 94 SER A CA 1
ATOM 728 C C . SER A 1 94 ? 31.615 8.726 9.428 1.00 55.66 94 SER A C 1
ATOM 730 O O . SER A 1 94 ? 32.420 8.232 8.648 1.00 55.66 94 SER A O 1
ATOM 732 N N . PHE A 1 95 ? 31.579 8.384 10.726 1.00 55.91 95 PHE A N 1
ATOM 733 C CA . PHE A 1 95 ? 32.488 7.396 11.333 1.00 55.91 95 PHE A CA 1
ATOM 734 C C . PHE A 1 95 ? 31.889 5.993 11.463 1.00 55.91 95 PHE A C 1
ATOM 736 O O . PHE A 1 95 ? 32.599 5.062 11.831 1.00 55.91 95 PHE A O 1
ATOM 743 N N . PHE A 1 96 ? 30.613 5.807 11.112 1.00 56.34 96 PHE A N 1
ATOM 744 C CA . PHE A 1 96 ? 30.045 4.477 10.903 1.00 56.34 96 PHE A CA 1
ATOM 745 C C . PHE A 1 96 ? 29.885 4.234 9.400 1.00 56.34 96 PHE A C 1
ATOM 747 O O . PHE A 1 96 ? 28.787 4.210 8.848 1.00 56.34 96 PHE A O 1
ATOM 754 N N . SER A 1 97 ? 31.026 4.081 8.727 1.00 54.34 97 SER A N 1
ATOM 755 C CA . SER A 1 97 ? 31.170 3.813 7.287 1.00 54.34 97 SER A CA 1
ATOM 756 C C . SER A 1 97 ? 30.720 2.403 6.869 1.00 54.34 97 SER A C 1
ATOM 758 O O . SER A 1 97 ? 31.106 1.908 5.813 1.00 54.34 97 SER A O 1
ATOM 760 N N . GLY A 1 98 ? 29.903 1.738 7.689 1.00 62.22 98 GLY A N 1
ATOM 761 C CA . GLY A 1 98 ? 29.308 0.443 7.384 1.00 62.22 98 GLY A CA 1
ATOM 762 C C . GLY A 1 98 ? 28.128 0.606 6.430 1.00 62.22 98 GLY A C 1
ATOM 763 O O . GLY A 1 98 ? 26.987 0.602 6.874 1.00 62.22 98 GLY A O 1
ATOM 764 N 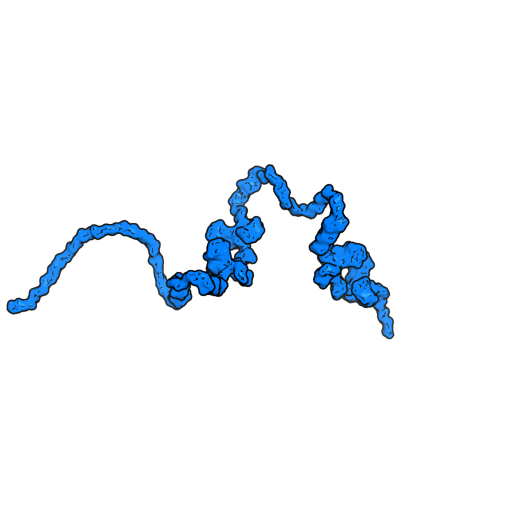N . THR A 1 99 ? 28.424 0.814 5.144 1.00 66.62 99 THR A N 1
ATOM 765 C CA . THR A 1 99 ? 27.528 0.642 3.979 1.00 66.62 99 THR A CA 1
ATOM 766 C C . THR A 1 99 ? 26.094 1.153 4.178 1.00 66.62 99 THR A C 1
ATOM 768 O O . THR A 1 99 ? 25.174 0.399 4.501 1.00 66.62 99 THR A O 1
ATOM 771 N N . GLN A 1 100 ? 25.886 2.456 3.967 1.00 75.75 100 GLN A N 1
ATOM 772 C CA . GLN A 1 100 ? 24.556 3.079 3.954 1.00 75.75 100 GLN A CA 1
ATOM 773 C C . GLN A 1 100 ? 23.826 2.802 2.627 1.00 75.75 100 GLN A C 1
ATOM 775 O O . GLN A 1 100 ? 23.408 3.733 1.936 1.00 75.75 100 GLN A O 1
ATOM 780 N N . ASP A 1 101 ? 23.697 1.530 2.257 1.00 88.88 101 ASP A N 1
ATOM 781 C CA . ASP A 1 101 ? 23.113 1.105 0.986 1.00 88.88 101 ASP A CA 1
ATOM 782 C C . ASP A 1 101 ? 21.646 1.559 0.912 1.00 88.88 101 ASP A C 1
ATOM 784 O O . ASP A 1 101 ? 20.852 1.302 1.823 1.00 88.88 101 ASP A O 1
ATOM 788 N N . LYS A 1 102 ? 21.268 2.282 -0.148 1.00 91.00 102 LYS A N 1
ATOM 789 C CA . LYS A 1 102 ? 19.910 2.821 -0.337 1.00 91.00 102 LYS A CA 1
ATOM 790 C C . LYS A 1 102 ? 19.187 2.058 -1.435 1.00 91.00 102 LYS A C 1
ATOM 792 O O . LYS A 1 102 ? 19.759 1.782 -2.480 1.00 91.00 102 LYS A O 1
ATOM 797 N N . CYS A 1 103 ? 17.913 1.763 -1.198 1.00 92.31 103 CYS A N 1
ATOM 798 C CA . CYS A 1 103 ? 17.073 1.067 -2.160 1.00 92.31 103 CYS A CA 1
ATOM 799 C C . CYS A 1 103 ? 16.764 1.959 -3.362 1.00 92.31 103 CYS A C 1
ATOM 801 O O . CYS A 1 103 ? 16.186 3.026 -3.161 1.00 92.31 103 CYS A O 1
ATOM 803 N N . ALA A 1 104 ? 17.036 1.509 -4.586 1.00 89.12 104 ALA A N 1
ATOM 804 C CA . ALA A 1 104 ? 16.706 2.270 -5.796 1.00 89.12 104 ALA A CA 1
ATOM 805 C C . ALA A 1 104 ? 15.185 2.485 -5.973 1.00 89.12 104 ALA A C 1
ATOM 807 O O . ALA A 1 104 ? 14.747 3.506 -6.490 1.00 89.12 104 ALA A O 1
ATOM 808 N N . VAL A 1 105 ? 14.352 1.567 -5.461 1.00 89.44 105 VAL A N 1
ATOM 809 C CA . VAL A 1 105 ? 12.884 1.631 -5.612 1.00 89.44 105 VAL A CA 1
ATOM 810 C C . VAL A 1 105 ? 12.218 2.516 -4.560 1.00 89.44 105 VAL A C 1
ATOM 812 O O . VAL A 1 105 ? 11.262 3.225 -4.860 1.00 89.44 105 VAL A O 1
ATOM 815 N N . CYS A 1 106 ? 12.659 2.443 -3.301 1.00 90.56 106 CYS A N 1
ATOM 816 C CA . CYS A 1 106 ? 11.970 3.118 -2.196 1.00 90.56 106 CYS A CA 1
ATOM 817 C C . CYS A 1 106 ? 12.834 4.129 -1.432 1.00 90.56 106 CYS A C 1
ATOM 819 O O . CYS A 1 106 ? 12.360 4.675 -0.436 1.00 90.56 106 CYS A O 1
ATOM 821 N N . ALA A 1 107 ? 14.094 4.324 -1.832 1.00 88.31 107 ALA A N 1
ATOM 822 C CA . ALA A 1 107 ? 15.086 5.233 -1.240 1.00 88.31 107 ALA A CA 1
ATOM 823 C C . ALA A 1 107 ? 15.403 5.023 0.259 1.00 88.31 107 ALA A C 1
ATOM 825 O O . ALA A 1 107 ? 16.157 5.793 0.860 1.00 88.31 107 ALA A O 1
ATOM 826 N N . LYS A 1 108 ? 14.863 3.968 0.882 1.00 89.69 108 LYS A N 1
ATOM 827 C CA . LYS A 1 108 ? 15.133 3.609 2.283 1.00 89.69 108 LYS A CA 1
ATOM 828 C C . LYS A 1 108 ? 16.432 2.820 2.372 1.00 89.69 108 LYS A C 1
ATOM 830 O O . LYS A 1 108 ? 16.798 2.123 1.427 1.00 89.69 108 LYS A O 1
ATOM 835 N N . THR A 1 109 ? 17.099 2.904 3.517 1.00 90.81 109 THR A N 1
ATOM 836 C CA . THR A 1 109 ? 18.295 2.105 3.793 1.00 90.81 109 THR A CA 1
ATOM 837 C C . THR A 1 109 ? 17.963 0.616 3.731 1.00 90.81 109 THR A C 1
ATOM 839 O O . THR A 1 109 ? 16.938 0.167 4.255 1.00 90.81 109 THR A O 1
ATOM 842 N N . VAL A 1 110 ? 18.816 -0.142 3.059 1.00 91.62 110 VAL A N 1
ATOM 843 C CA . VAL A 1 110 ? 18.695 -1.584 2.884 1.00 91.62 110 VAL A CA 1
ATOM 844 C C . VAL A 1 110 ? 19.696 -2.243 3.814 1.00 91.62 110 VAL A C 1
ATOM 846 O O . VAL A 1 110 ? 20.897 -2.017 3.714 1.00 91.62 110 VAL A O 1
ATOM 849 N N . TYR A 1 111 ? 19.203 -3.056 4.741 1.00 89.88 111 TYR A N 1
ATOM 850 C CA . TYR A 1 111 ? 20.072 -3.773 5.666 1.00 89.88 111 TYR A CA 1
ATOM 851 C C . TYR A 1 111 ? 20.637 -5.043 5.018 1.00 89.88 111 TYR A C 1
ATOM 853 O O . TYR A 1 111 ? 19.952 -5.648 4.193 1.00 89.88 111 TYR A O 1
ATOM 861 N N . PRO A 1 112 ? 21.826 -5.521 5.432 1.00 87.19 112 PRO A N 1
ATOM 862 C CA . PRO A 1 112 ? 22.462 -6.714 4.867 1.00 87.19 112 PRO A CA 1
ATOM 863 C C . PRO A 1 112 ? 21.593 -7.977 4.826 1.00 87.19 112 PRO A C 1
ATOM 865 O O . PRO A 1 112 ? 21.787 -8.817 3.957 1.00 87.19 112 PRO A O 1
ATOM 868 N N . LEU A 1 113 ? 20.623 -8.109 5.734 1.00 87.94 113 LEU A N 1
ATOM 869 C CA . LEU A 1 113 ? 19.698 -9.244 5.762 1.00 87.94 113 LEU A CA 1
ATOM 870 C C . LEU A 1 113 ? 18.663 -9.208 4.623 1.00 87.94 113 LEU A C 1
ATOM 872 O O . LEU A 1 113 ? 18.226 -10.249 4.136 1.00 87.94 113 LEU A O 1
ATOM 876 N N . GLU A 1 114 ? 18.272 -8.009 4.195 1.00 87.50 114 GLU A N 1
ATOM 877 C CA . GLU A 1 114 ? 17.263 -7.794 3.154 1.00 87.50 114 GLU A CA 1
ATOM 878 C C . GLU A 1 114 ? 17.861 -7.293 1.838 1.00 87.50 114 GLU A C 1
ATOM 880 O O . GLU A 1 114 ? 17.105 -7.044 0.893 1.00 87.50 114 GLU A O 1
ATOM 885 N N . LYS A 1 115 ? 19.191 -7.141 1.768 1.00 90.06 115 LYS A N 1
ATOM 886 C CA . LYS A 1 115 ? 19.857 -6.559 0.608 1.00 90.06 115 LYS A CA 1
ATOM 887 C C . LYS A 1 115 ? 19.914 -7.506 -0.573 1.00 90.06 115 LYS A C 1
ATOM 889 O O . LYS A 1 115 ? 20.289 -8.671 -0.462 1.00 90.06 115 LYS A O 1
ATOM 894 N N . VAL A 1 116 ? 19.576 -6.946 -1.722 1.00 90.38 116 VAL A N 1
ATOM 895 C CA . VAL A 1 116 ? 19.752 -7.530 -3.041 1.00 90.38 116 VAL A CA 1
ATOM 896 C C . VAL A 1 116 ? 20.569 -6.525 -3.841 1.00 90.38 116 VAL A C 1
ATOM 898 O O . VAL A 1 116 ? 20.135 -5.391 -4.018 1.00 90.38 116 VAL A O 1
ATOM 901 N N . THR A 1 117 ? 21.765 -6.920 -4.270 1.00 89.62 117 THR A N 1
ATOM 902 C CA . THR A 1 117 ? 22.678 -6.065 -5.039 1.00 89.62 117 THR A CA 1
ATOM 903 C C . THR A 1 117 ? 22.643 -6.490 -6.497 1.00 89.62 117 THR A C 1
ATOM 905 O O . THR A 1 117 ? 22.962 -7.644 -6.778 1.00 89.62 117 THR A O 1
ATOM 908 N N . MET A 1 118 ? 22.273 -5.576 -7.396 1.00 83.44 118 MET A N 1
ATOM 909 C CA . MET A 1 118 ? 22.234 -5.794 -8.846 1.00 83.44 118 MET A CA 1
ATOM 910 C C . MET A 1 118 ? 22.831 -4.596 -9.562 1.00 83.44 118 MET A C 1
ATOM 912 O O . MET A 1 118 ? 22.419 -3.476 -9.294 1.00 83.44 118 MET A O 1
ATOM 916 N N . GLU A 1 119 ? 23.797 -4.833 -10.449 1.00 81.31 119 GLU A N 1
ATOM 917 C CA . GLU A 1 119 ? 24.370 -3.795 -11.324 1.00 81.31 119 GLU A CA 1
ATOM 918 C C . GLU A 1 119 ? 24.903 -2.551 -10.575 1.00 81.31 119 GLU A C 1
ATOM 920 O O . GLU A 1 119 ? 24.937 -1.444 -11.094 1.00 81.31 119 GLU A O 1
ATOM 925 N N . GLY A 1 120 ? 25.333 -2.739 -9.320 1.00 83.12 120 GLY A N 1
ATOM 926 C CA . GLY A 1 120 ? 25.815 -1.660 -8.449 1.00 83.12 120 GLY A CA 1
ATOM 927 C C . GLY A 1 120 ? 24.719 -0.925 -7.669 1.00 83.12 120 GLY A C 1
ATOM 928 O O . GLY A 1 120 ? 25.035 -0.095 -6.818 1.00 83.12 120 GLY A O 1
ATOM 929 N N . GLU A 1 121 ? 23.451 -1.266 -7.884 1.00 87.62 121 GLU A N 1
ATOM 930 C CA . GLU A 1 121 ? 22.313 -0.751 -7.131 1.00 87.62 121 GLU A CA 1
ATOM 931 C C . GLU A 1 121 ? 21.826 -1.740 -6.067 1.00 87.62 121 GLU A C 1
ATOM 933 O O . GLU A 1 121 ? 21.949 -2.965 -6.184 1.00 87.62 121 GLU A O 1
ATOM 938 N N . PHE A 1 122 ? 21.240 -1.195 -5.002 1.00 91.56 122 PHE A N 1
ATOM 939 C CA . PHE A 1 122 ? 20.728 -1.968 -3.880 1.00 91.56 122 PHE A CA 1
ATOM 940 C C . PHE A 1 122 ? 19.206 -1.952 -3.874 1.00 91.56 122 PHE A C 1
ATOM 942 O O . PHE A 1 122 ? 18.566 -0.936 -4.138 1.00 91.56 122 PHE A O 1
ATOM 949 N N . TYR A 1 123 ? 18.620 -3.086 -3.519 1.00 92.38 123 TYR A N 1
ATOM 950 C CA . TYR A 1 123 ? 17.184 -3.303 -3.474 1.00 92.38 123 TYR A CA 1
ATOM 951 C C . TYR A 1 123 ? 16.829 -4.070 -2.200 1.00 92.38 123 TYR A C 1
ATOM 953 O O . TYR A 1 123 ? 17.582 -4.938 -1.760 1.00 92.38 123 TYR A O 1
ATOM 961 N N . HIS A 1 124 ? 15.662 -3.803 -1.611 1.00 92.69 124 HIS A N 1
ATOM 962 C CA . HIS A 1 124 ? 15.089 -4.734 -0.632 1.00 92.69 124 HIS A CA 1
ATOM 963 C C . HIS A 1 124 ? 14.565 -5.978 -1.349 1.00 92.69 124 HIS A C 1
ATOM 965 O O . HIS A 1 124 ? 13.987 -5.858 -2.431 1.00 92.69 124 HIS A O 1
ATOM 971 N N . LYS A 1 125 ? 14.617 -7.147 -0.703 1.00 90.50 125 LYS A N 1
ATOM 972 C CA . LYS A 1 125 ? 13.921 -8.364 -1.175 1.00 90.50 125 LYS A CA 1
ATOM 973 C C . LYS A 1 125 ? 12.451 -8.127 -1.547 1.00 90.50 125 LYS A C 1
ATOM 975 O O . LYS A 1 125 ? 11.962 -8.704 -2.508 1.00 90.50 125 LYS A O 1
ATOM 980 N N . SER A 1 126 ? 11.752 -7.268 -0.805 1.00 91.06 126 SER A N 1
ATOM 981 C CA . SER A 1 126 ? 10.353 -6.894 -1.064 1.00 91.06 126 SER A CA 1
ATOM 982 C C . SER A 1 126 ? 10.182 -5.877 -2.200 1.00 91.06 126 SER A C 1
ATOM 984 O O . SER A 1 126 ? 9.122 -5.801 -2.822 1.00 91.06 126 SER A O 1
ATOM 986 N N . CYS A 1 127 ? 11.213 -5.078 -2.470 1.00 91.06 127 CYS A N 1
ATOM 987 C CA . CYS A 1 127 ? 11.215 -4.084 -3.539 1.00 91.06 127 CYS A CA 1
ATOM 988 C C . CYS A 1 127 ? 11.685 -4.665 -4.876 1.00 91.06 127 CYS A C 1
ATOM 990 O O . CYS A 1 127 ? 11.368 -4.101 -5.919 1.00 91.06 127 CYS A O 1
ATOM 992 N N . PHE A 1 128 ? 12.396 -5.792 -4.844 1.00 92.19 128 PHE A N 1
ATOM 993 C CA . PHE A 1 128 ? 12.882 -6.510 -6.012 1.00 92.19 128 PHE A CA 1
ATOM 994 C C . PHE A 1 128 ? 11.730 -7.249 -6.715 1.00 92.19 128 PHE A C 1
ATOM 996 O O . PHE A 1 128 ? 11.475 -8.432 -6.485 1.00 92.19 128 PHE A O 1
ATOM 1003 N N . LYS A 1 129 ? 10.977 -6.520 -7.544 1.00 92.38 129 LYS A N 1
ATOM 1004 C CA . LYS A 1 129 ? 9.769 -7.012 -8.219 1.00 92.38 129 LYS A CA 1
ATOM 1005 C C . LYS A 1 129 ? 9.702 -6.566 -9.673 1.00 92.38 129 LYS A C 1
ATOM 1007 O O . LYS A 1 129 ? 10.254 -5.536 -10.045 1.00 92.38 129 LYS A O 1
ATOM 1012 N N . CYS A 1 130 ? 8.993 -7.344 -10.482 1.00 91.75 130 CYS A N 1
ATOM 1013 C CA . CYS A 1 130 ? 8.810 -7.073 -11.900 1.00 91.75 130 CYS A CA 1
ATOM 1014 C C . CYS A 1 130 ? 7.945 -5.825 -12.132 1.00 91.75 130 CYS A C 1
ATOM 1016 O O . CYS A 1 130 ? 6.856 -5.724 -11.565 1.00 91.75 130 CYS A O 1
ATOM 1018 N N . ALA A 1 131 ? 8.377 -4.934 -13.026 1.00 88.25 131 ALA A N 1
ATOM 1019 C CA . ALA A 1 131 ? 7.642 -3.719 -13.379 1.00 88.25 131 ALA A CA 1
ATOM 1020 C C . ALA A 1 131 ? 6.279 -3.991 -14.047 1.00 88.25 131 ALA A C 1
ATOM 1022 O O . ALA A 1 131 ? 5.316 -3.284 -13.778 1.00 88.25 131 ALA A O 1
ATOM 1023 N N . HI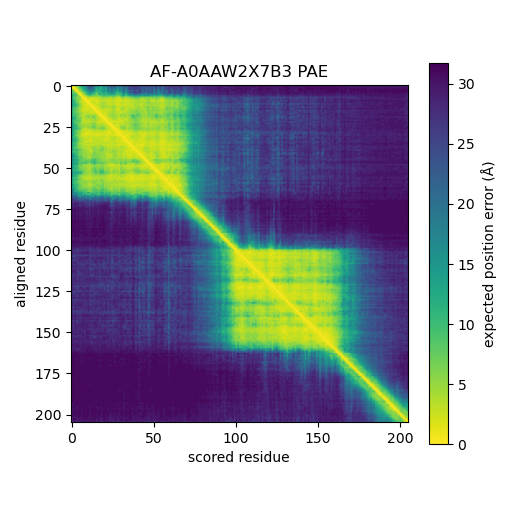S A 1 132 ? 6.174 -5.038 -14.876 1.00 81.81 132 HIS A N 1
ATOM 1024 C CA . HIS A 1 132 ? 4.940 -5.344 -15.616 1.00 81.81 132 HIS A CA 1
ATOM 1025 C C . HIS A 1 132 ? 3.892 -6.123 -14.822 1.00 81.81 132 HIS A C 1
ATOM 1027 O O . HIS A 1 132 ? 2.704 -5.954 -15.064 1.00 81.81 132 HIS A O 1
ATOM 1033 N N . GLY A 1 133 ? 4.309 -6.992 -13.897 1.00 81.50 133 GLY A N 1
ATOM 1034 C CA . GLY A 1 133 ? 3.373 -7.889 -13.206 1.00 81.50 133 GLY A CA 1
ATOM 1035 C C . GLY A 1 133 ? 3.493 -7.917 -11.694 1.00 81.50 133 GLY A C 1
ATOM 1036 O O . GLY A 1 133 ? 2.843 -8.738 -11.057 1.00 81.50 133 GLY A O 1
ATOM 1037 N N . GLY A 1 134 ? 4.363 -7.096 -11.103 1.00 82.94 134 GLY A N 1
ATOM 1038 C CA . GLY A 1 134 ? 4.556 -7.043 -9.653 1.00 82.94 134 GLY A CA 1
ATOM 1039 C C . GLY A 1 134 ? 5.086 -8.338 -9.026 1.00 82.94 134 GLY A C 1
ATOM 1040 O O . GLY A 1 134 ? 5.203 -8.408 -7.806 1.00 82.94 134 GLY A O 1
ATOM 1041 N N . CYS A 1 135 ? 5.417 -9.356 -9.830 1.00 87.88 135 CYS A N 1
ATOM 1042 C CA . CYS A 1 135 ? 5.957 -10.621 -9.351 1.00 87.88 135 CYS A CA 1
ATOM 1043 C C . CYS A 1 135 ? 7.259 -10.368 -8.594 1.00 87.88 135 CYS A C 1
ATOM 1045 O O . CYS A 1 135 ? 8.149 -9.695 -9.121 1.00 87.88 135 CYS A O 1
ATOM 1047 N N . LEU A 1 136 ? 7.383 -10.929 -7.393 1.00 88.00 136 LEU A N 1
ATOM 1048 C CA . LEU A 1 136 ? 8.633 -10.895 -6.645 1.00 88.00 136 LEU A CA 1
ATOM 1049 C C . LEU A 1 136 ? 9.702 -11.649 -7.430 1.00 88.00 136 LEU A C 1
ATOM 1051 O O . LEU A 1 136 ? 9.504 -12.791 -7.851 1.00 88.00 136 LEU A O 1
ATOM 1055 N N . LEU A 1 137 ? 10.822 -10.981 -7.654 1.00 89.69 137 LEU A N 1
ATOM 1056 C CA . LEU A 1 137 ? 11.942 -11.539 -8.381 1.00 89.69 137 LEU A CA 1
ATOM 1057 C C . LEU A 1 137 ? 12.894 -12.210 -7.393 1.00 89.69 137 LEU A C 1
ATOM 1059 O O . LEU A 1 137 ? 12.949 -11.882 -6.210 1.00 89.69 137 LEU A O 1
ATOM 1063 N N . THR A 1 138 ? 13.641 -13.192 -7.881 1.00 87.25 138 THR A N 1
ATOM 1064 C CA . THR A 1 138 ? 14.727 -13.824 -7.124 1.00 87.25 138 THR A CA 1
ATOM 1065 C C . THR A 1 138 ? 16.039 -13.489 -7.812 1.00 87.25 138 THR A C 1
ATOM 1067 O O . THR A 1 138 ? 16.067 -13.340 -9.034 1.00 87.25 138 THR A O 1
ATOM 1070 N N . THR A 1 139 ? 17.130 -13.412 -7.051 1.00 85.12 139 THR A N 1
ATOM 1071 C CA . THR A 1 139 ? 18.484 -13.156 -7.570 1.00 85.12 139 THR A CA 1
ATOM 1072 C C . THR A 1 139 ? 18.884 -14.084 -8.722 1.00 85.12 139 THR A C 1
ATOM 1074 O O . THR A 1 139 ? 19.643 -13.682 -9.592 1.00 85.12 139 THR A O 1
ATOM 1077 N N . SER A 1 140 ? 18.339 -15.302 -8.769 1.00 83.00 140 SER A N 1
ATOM 1078 C CA . SER A 1 140 ? 18.604 -16.310 -9.802 1.00 83.00 140 SER A CA 1
ATOM 1079 C C . SER A 1 140 ? 17.683 -16.245 -11.032 1.00 83.00 140 SER A C 1
ATOM 1081 O O . SER A 1 140 ? 17.900 -16.962 -12.012 1.00 83.00 140 SER A O 1
ATOM 1083 N N . SER A 1 141 ? 16.608 -15.452 -11.005 1.00 84.31 141 SER A N 1
ATOM 1084 C CA . SER A 1 141 ? 15.566 -15.525 -12.034 1.00 84.31 141 SER A CA 1
ATOM 1085 C C . SER A 1 141 ? 14.897 -14.183 -12.325 1.00 84.31 141 SER A C 1
ATOM 1087 O O . SER A 1 141 ? 13.679 -14.041 -12.202 1.00 84.31 141 SER A O 1
ATOM 1089 N N . TYR A 1 142 ? 15.700 -13.223 -12.770 1.00 87.94 142 TYR A N 1
ATOM 1090 C CA . TYR A 1 142 ? 15.257 -11.911 -13.235 1.00 87.94 142 TYR A CA 1
ATOM 1091 C C . TYR A 1 142 ? 15.975 -11.531 -14.538 1.00 87.94 142 TYR A C 1
ATOM 1093 O O . TYR A 1 142 ? 16.960 -12.167 -14.911 1.00 87.94 142 TYR A O 1
ATOM 1101 N N . ALA A 1 143 ? 15.461 -10.518 -15.223 1.00 88.44 143 ALA A N 1
ATOM 1102 C CA . ALA A 1 143 ? 16.110 -9.858 -16.346 1.00 88.44 143 ALA A CA 1
ATOM 1103 C C . ALA A 1 143 ? 16.032 -8.343 -16.120 1.00 88.44 143 ALA A C 1
ATOM 1105 O O . ALA A 1 143 ? 14.963 -7.845 -15.767 1.00 88.44 143 ALA A O 1
ATOM 1106 N N . ALA A 1 144 ? 17.144 -7.629 -16.284 1.00 86.94 144 ALA A N 1
ATOM 1107 C CA . ALA A 1 144 ? 17.193 -6.171 -16.203 1.00 86.94 144 ALA A CA 1
ATOM 1108 C C . ALA A 1 144 ? 17.355 -5.587 -17.612 1.00 86.94 144 ALA A C 1
ATOM 1110 O O . ALA A 1 144 ? 18.162 -6.088 -18.393 1.00 86.94 144 ALA A O 1
ATOM 1111 N N . LEU A 1 145 ? 16.566 -4.565 -17.941 1.00 84.19 145 LEU A N 1
ATOM 1112 C CA . LEU A 1 145 ? 16.715 -3.776 -19.165 1.00 84.19 145 LEU A CA 1
ATOM 1113 C C . LEU A 1 145 ? 16.608 -2.301 -18.790 1.00 84.19 145 LEU A C 1
ATOM 1115 O O . LEU A 1 145 ? 15.601 -1.909 -18.204 1.00 84.19 145 LEU A O 1
ATOM 1119 N N . ASP A 1 146 ? 17.641 -1.513 -19.092 1.00 81.88 146 ASP A N 1
ATOM 1120 C CA . ASP A 1 146 ? 17.702 -0.072 -18.797 1.00 81.88 146 ASP A CA 1
ATOM 1121 C C . ASP A 1 146 ? 17.400 0.272 -17.319 1.00 81.88 146 ASP A C 1
ATOM 1123 O O . ASP A 1 146 ? 16.690 1.230 -17.017 1.00 81.88 146 ASP A O 1
ATOM 1127 N N . GLY A 1 147 ? 17.880 -0.552 -16.377 1.00 80.06 147 GLY A N 1
ATOM 1128 C CA . GLY A 1 147 ? 17.615 -0.387 -14.937 1.00 80.06 147 GLY A CA 1
ATOM 1129 C C . GLY A 1 147 ? 16.210 -0.817 -14.485 1.00 80.06 147 GLY A C 1
ATOM 1130 O O . GLY A 1 147 ? 15.859 -0.690 -13.312 1.00 80.06 147 GLY A O 1
ATOM 1131 N N . ILE A 1 148 ? 15.387 -1.362 -15.386 1.00 85.31 148 ILE A N 1
ATOM 1132 C CA . ILE A 1 148 ? 14.045 -1.861 -15.076 1.00 85.31 148 ILE A CA 1
ATOM 1133 C C . ILE A 1 148 ? 14.076 -3.383 -14.928 1.00 85.31 148 ILE A C 1
ATOM 1135 O O . ILE A 1 148 ? 14.586 -4.112 -15.778 1.00 85.31 148 ILE A O 1
ATOM 1139 N N . LEU A 1 149 ? 13.481 -3.874 -13.840 1.00 89.25 149 LEU A N 1
ATOM 1140 C CA . LEU A 1 149 ? 13.457 -5.292 -13.498 1.00 89.25 149 LEU A CA 1
ATOM 1141 C C . LEU A 1 149 ? 12.233 -6.010 -14.085 1.00 89.25 149 LEU A C 1
ATOM 1143 O O . LEU A 1 149 ? 11.078 -5.629 -13.861 1.00 89.25 149 LEU A O 1
ATOM 1147 N N . TYR A 1 150 ? 12.483 -7.129 -14.758 1.00 89.50 150 TYR A N 1
ATOM 1148 C CA . TYR A 1 150 ? 11.482 -7.995 -15.373 1.00 89.50 150 TYR A CA 1
ATOM 1149 C C . TYR A 1 150 ? 11.636 -9.445 -14.913 1.00 89.50 150 TYR A C 1
ATOM 1151 O O . TYR A 1 150 ? 12.729 -9.923 -14.612 1.00 89.50 150 TYR A O 1
ATOM 1159 N N . CYS A 1 151 ? 10.528 -10.186 -14.877 1.00 90.44 151 CYS A N 1
ATOM 1160 C CA . CYS A 1 151 ? 10.598 -11.640 -14.766 1.00 90.44 151 CYS A CA 1
ATOM 1161 C C . CYS A 1 151 ? 10.818 -12.245 -16.157 1.00 90.44 151 CYS A C 1
ATOM 1163 O O . CYS A 1 151 ? 10.384 -11.679 -17.156 1.00 90.44 151 CYS A O 1
ATOM 1165 N N . LYS A 1 152 ? 11.448 -13.422 -16.225 1.00 86.50 152 LYS A N 1
ATOM 1166 C CA . LYS A 1 152 ? 11.701 -14.151 -17.482 1.00 86.50 152 LYS A CA 1
ATOM 1167 C C . LYS A 1 152 ? 10.490 -14.227 -18.433 1.00 86.50 152 LYS A C 1
ATOM 1169 O O . LYS A 1 152 ? 10.687 -13.955 -19.616 1.00 86.50 152 LYS A O 1
ATOM 1174 N N . PRO A 1 153 ? 9.257 -14.542 -17.979 1.00 87.50 153 PRO A N 1
ATOM 1175 C CA . PRO A 1 153 ? 8.112 -14.580 -18.887 1.00 87.50 153 PRO A CA 1
ATOM 1176 C C . PRO A 1 153 ? 7.711 -13.188 -19.400 1.00 87.50 153 PRO A C 1
ATOM 1178 O O . PRO A 1 153 ? 7.518 -13.040 -20.604 1.00 87.50 153 PRO A O 1
ATOM 1181 N N . HIS A 1 154 ? 7.653 -12.157 -18.543 1.00 87.19 154 HIS A N 1
ATOM 1182 C CA . HIS A 1 154 ? 7.320 -10.796 -18.997 1.00 87.19 154 HIS A CA 1
ATOM 1183 C C . HIS A 1 154 ? 8.411 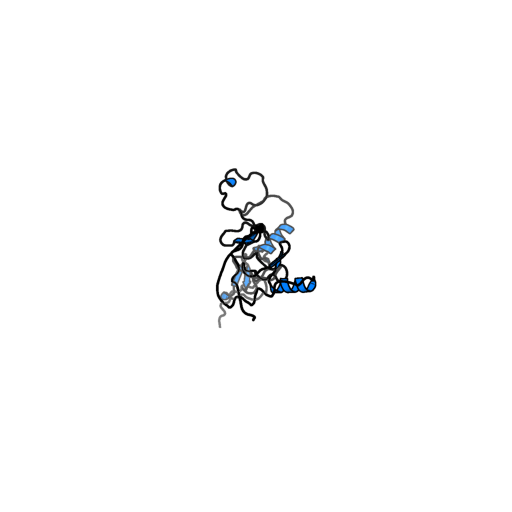-10.203 -19.884 1.00 87.19 154 HIS A C 1
ATOM 1185 O O . HIS A 1 154 ? 8.102 -9.529 -20.859 1.00 87.19 154 HIS A O 1
ATOM 1191 N N . PHE A 1 155 ? 9.675 -10.505 -19.600 1.00 86.69 155 PHE A N 1
ATOM 1192 C CA . PHE A 1 155 ? 10.786 -10.135 -20.462 1.00 86.69 155 PHE A CA 1
ATOM 1193 C C . PHE A 1 155 ? 10.632 -10.791 -21.840 1.00 86.69 155 PHE A C 1
ATOM 1195 O O . PHE A 1 155 ? 10.584 -10.103 -22.849 1.00 86.69 155 PHE A O 1
ATOM 1202 N N . ALA A 1 156 ? 10.420 -12.108 -21.911 1.00 83.12 156 ALA A N 1
ATOM 1203 C CA . ALA A 1 156 ? 10.205 -12.782 -23.191 1.00 83.12 156 ALA A CA 1
ATOM 1204 C C . ALA A 1 156 ? 8.994 -12.231 -23.970 1.00 83.12 156 ALA A C 1
ATOM 1206 O O . ALA A 1 156 ? 9.028 -12.206 -25.197 1.00 83.12 156 ALA A O 1
ATOM 1207 N N . GLN A 1 157 ? 7.936 -11.795 -23.283 1.00 83.25 157 GLN A N 1
ATOM 1208 C CA . GLN A 1 157 ? 6.756 -11.202 -23.912 1.00 83.25 157 GLN A CA 1
ATOM 1209 C C . GLN A 1 157 ? 7.030 -9.800 -24.470 1.00 83.25 157 GLN A C 1
ATOM 1211 O O . GLN A 1 157 ? 6.719 -9.540 -25.628 1.00 83.25 157 GLN A O 1
ATOM 1216 N N . LEU A 1 158 ? 7.684 -8.931 -23.698 1.00 77.00 158 LEU A N 1
ATOM 1217 C CA . LEU A 1 158 ? 8.044 -7.576 -24.131 1.00 77.00 158 LEU A CA 1
ATOM 1218 C C . LEU A 1 158 ? 8.971 -7.577 -25.349 1.00 77.00 158 LEU A C 1
ATOM 1220 O O . LEU A 1 158 ? 8.829 -6.756 -26.252 1.00 77.00 158 LEU A O 1
ATOM 1224 N N . PHE A 1 159 ? 9.894 -8.534 -25.399 1.00 71.94 159 PHE A N 1
ATOM 1225 C CA . PHE A 1 159 ? 10.850 -8.658 -26.497 1.00 71.94 159 PHE A CA 1
ATOM 1226 C C . PHE A 1 159 ? 10.220 -9.227 -27.773 1.00 71.94 159 PHE A C 1
ATOM 1228 O O . PHE A 1 159 ? 10.672 -8.904 -28.871 1.00 71.94 159 PHE A O 1
ATOM 1235 N N . LYS A 1 160 ? 9.151 -10.026 -27.652 1.00 72.00 160 LYS A N 1
ATOM 1236 C CA . LYS A 1 160 ? 8.343 -10.460 -28.805 1.00 72.00 160 LYS A CA 1
ATOM 1237 C C . LYS A 1 160 ? 7.558 -9.304 -29.425 1.00 72.00 160 LYS A C 1
ATOM 1239 O O . LYS A 1 160 ? 7.339 -9.316 -30.627 1.00 72.00 160 LYS A O 1
ATOM 1244 N N . GLU A 1 161 ? 7.161 -8.318 -28.624 1.00 67.69 161 GLU A N 1
ATOM 1245 C CA . GLU A 1 161 ? 6.384 -7.162 -29.086 1.00 67.69 161 GLU A CA 1
ATOM 1246 C C . GLU A 1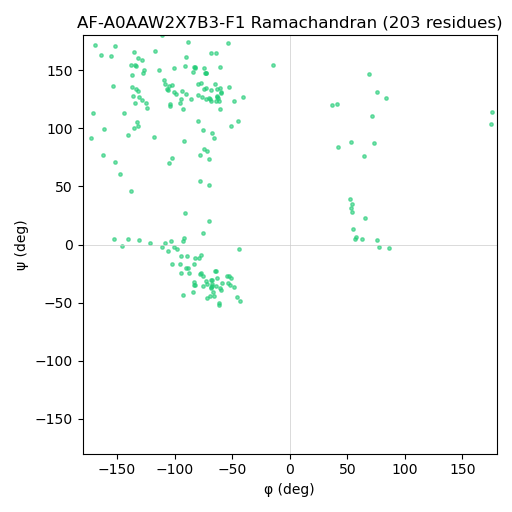 161 ? 7.268 -6.058 -29.694 1.00 67.69 161 GLU A C 1
ATOM 1248 O O . GLU A 1 161 ? 6.875 -5.427 -30.671 1.00 67.69 161 GLU A O 1
ATOM 1253 N N . LYS A 1 162 ? 8.487 -5.857 -29.164 1.00 66.62 162 LYS A N 1
ATOM 1254 C CA . LYS A 1 162 ? 9.434 -4.821 -29.631 1.00 66.62 162 LYS A CA 1
ATOM 1255 C C . LYS A 1 162 ? 10.479 -5.271 -30.663 1.00 66.62 162 LYS A C 1
ATOM 1257 O O . LYS A 1 162 ? 11.141 -4.411 -31.230 1.00 66.62 162 LYS A O 1
ATOM 1262 N N . GLY A 1 163 ? 10.616 -6.571 -30.933 1.00 63.59 163 GLY A N 1
ATOM 1263 C CA . GLY A 1 163 ? 11.390 -7.091 -32.067 1.00 63.59 163 GLY A CA 1
ATOM 1264 C C . GLY A 1 163 ? 12.919 -7.002 -31.943 1.00 63.59 163 GLY A C 1
ATOM 1265 O O . GLY A 1 163 ? 13.534 -6.080 -32.461 1.00 63.59 163 GLY A O 1
ATOM 1266 N N . SER A 1 164 ? 13.541 -8.022 -31.340 1.00 60.19 164 SER A N 1
ATOM 1267 C CA . SER A 1 164 ? 14.849 -8.578 -31.750 1.00 60.19 164 SER A CA 1
ATOM 1268 C C . SER A 1 164 ? 15.110 -9.871 -30.967 1.00 60.19 164 SER A C 1
ATOM 1270 O O . SER A 1 164 ? 15.240 -9.859 -29.744 1.00 60.19 164 SER A O 1
ATOM 1272 N N . TYR A 1 165 ? 15.127 -11.008 -31.663 1.00 56.41 165 TYR A N 1
ATOM 1273 C CA . TYR A 1 165 ? 15.249 -12.346 -31.081 1.00 56.41 165 TYR A CA 1
ATOM 1274 C C . TYR A 1 165 ? 16.316 -13.093 -31.869 1.00 56.41 165 TYR A C 1
ATOM 1276 O O . TYR A 1 165 ? 16.021 -13.538 -32.969 1.00 56.41 165 TYR A O 1
ATOM 1284 N N . ASN A 1 166 ? 17.545 -13.226 -31.362 1.00 54.53 166 ASN A N 1
ATOM 1285 C CA . ASN A 1 166 ? 18.473 -14.172 -31.994 1.00 54.53 166 ASN A CA 1
ATOM 1286 C C . ASN A 1 166 ? 19.461 -14.917 -31.096 1.00 54.53 166 ASN A C 1
ATOM 1288 O O . ASN A 1 166 ? 20.149 -15.777 -31.626 1.00 54.53 166 ASN A O 1
ATOM 1292 N N . HIS A 1 167 ? 19.535 -14.728 -29.770 1.00 52.88 167 HIS A N 1
ATOM 1293 C CA . HIS A 1 167 ? 20.422 -15.610 -28.991 1.00 52.88 167 HIS A CA 1
ATOM 1294 C C . HIS A 1 167 ? 20.154 -15.633 -27.476 1.00 52.88 167 HIS A C 1
ATOM 1296 O O . HIS A 1 167 ? 20.896 -15.029 -26.711 1.00 52.88 167 HIS A O 1
ATOM 1302 N N . LEU A 1 168 ? 19.115 -16.332 -26.991 1.00 55.97 168 LEU A N 1
ATOM 1303 C CA . LEU A 1 168 ? 19.081 -16.679 -25.552 1.00 55.97 168 LEU A CA 1
ATOM 1304 C C . LEU A 1 168 ? 18.307 -17.949 -25.162 1.00 55.97 168 LEU A C 1
ATOM 1306 O O . LEU A 1 168 ? 18.199 -18.253 -23.977 1.00 55.97 168 LEU A O 1
ATOM 1310 N N . THR A 1 169 ? 17.785 -18.734 -26.107 1.00 57.19 169 THR A N 1
ATOM 1311 C CA . THR A 1 169 ? 17.075 -19.982 -25.761 1.00 57.19 169 THR A CA 1
ATOM 1312 C C . THR A 1 169 ? 17.952 -21.237 -25.823 1.00 57.19 169 THR A C 1
ATOM 1314 O O . THR A 1 169 ? 17.602 -22.232 -25.193 1.00 57.19 169 THR A O 1
ATOM 1317 N N . THR A 1 170 ? 19.124 -21.205 -26.470 1.00 49.97 170 THR A N 1
ATOM 1318 C CA . THR A 1 170 ? 19.992 -22.396 -26.595 1.00 49.97 170 THR A CA 1
ATOM 1319 C C . THR A 1 170 ? 20.773 -22.725 -25.313 1.00 49.97 170 THR A C 1
ATOM 1321 O O . THR A 1 170 ? 21.073 -23.887 -25.059 1.00 49.97 170 THR A O 1
ATOM 1324 N N . THR A 1 171 ? 21.027 -21.762 -24.420 1.00 50.75 171 THR A N 1
ATOM 1325 C CA . THR A 1 171 ? 21.862 -22.001 -23.220 1.00 50.75 171 THR A CA 1
ATOM 1326 C C . THR A 1 171 ? 21.075 -22.430 -21.971 1.00 50.75 171 THR A C 1
ATOM 1328 O O . THR A 1 171 ? 21.657 -22.558 -20.895 1.00 50.75 171 THR A O 1
ATOM 1331 N N . ALA A 1 172 ? 19.762 -22.668 -22.079 1.00 50.72 172 ALA A N 1
ATOM 1332 C CA . ALA A 1 172 ? 18.923 -23.078 -20.944 1.00 50.72 172 ALA A CA 1
ATOM 1333 C C . ALA A 1 172 ? 18.579 -24.583 -20.915 1.00 50.72 172 ALA A C 1
ATOM 1335 O O . ALA A 1 172 ? 18.215 -25.082 -19.853 1.00 50.72 172 ALA A O 1
ATOM 1336 N N . ASN A 1 173 ? 18.738 -25.322 -22.026 1.00 49.97 173 ASN A N 1
ATOM 1337 C CA . ASN A 1 173 ? 18.340 -26.740 -22.107 1.00 49.97 173 ASN A CA 1
ATOM 1338 C C . ASN A 1 173 ? 19.489 -27.767 -22.080 1.00 49.97 173 ASN A C 1
ATOM 1340 O O . ASN A 1 173 ? 19.207 -28.958 -21.972 1.00 49.97 173 ASN A O 1
ATOM 1344 N N . SER A 1 174 ? 20.762 -27.353 -22.102 1.00 47.78 174 SER A N 1
ATOM 1345 C CA . SER A 1 174 ? 21.893 -28.303 -22.191 1.00 47.78 174 SER A CA 1
ATOM 1346 C C . SER A 1 174 ? 22.616 -28.609 -20.874 1.00 47.78 174 SER A C 1
ATOM 1348 O O . SER A 1 174 ? 23.500 -29.455 -20.855 1.00 47.78 174 SER A O 1
ATOM 1350 N N . ARG A 1 175 ? 22.255 -28.004 -19.733 1.00 49.56 175 ARG A N 1
ATOM 1351 C CA . ARG A 1 175 ? 22.969 -28.251 -18.455 1.00 49.56 175 ARG A CA 1
ATOM 1352 C C . ARG A 1 175 ? 22.394 -29.396 -17.613 1.00 49.56 175 ARG A C 1
ATOM 1354 O O . ARG A 1 175 ? 22.551 -29.410 -16.397 1.00 49.56 175 ARG A O 1
ATOM 1361 N N . LYS A 1 176 ? 21.756 -30.376 -18.263 1.00 46.88 176 LYS A N 1
ATOM 1362 C CA . LYS A 1 176 ? 21.427 -31.672 -17.648 1.00 46.88 176 LYS A CA 1
ATOM 1363 C C . LYS A 1 176 ? 22.481 -32.758 -17.874 1.00 46.88 176 LYS A C 1
ATOM 1365 O O . LYS A 1 176 ? 22.281 -33.849 -17.363 1.00 46.88 176 LYS A O 1
ATOM 1370 N N . ASN A 1 177 ? 23.606 -32.470 -18.531 1.00 39.28 177 ASN A N 1
ATOM 1371 C CA . ASN A 1 177 ? 24.719 -33.415 -18.583 1.00 39.28 177 ASN A CA 1
ATOM 1372 C C . ASN A 1 177 ? 26.058 -32.728 -18.273 1.00 39.28 177 ASN A C 1
ATOM 1374 O O . ASN A 1 177 ? 26.563 -31.944 -19.065 1.00 39.28 177 ASN A O 1
ATOM 1378 N N . SER A 1 178 ? 26.542 -33.006 -17.060 1.00 43.22 178 SER A N 1
ATOM 1379 C CA . SER A 1 178 ? 27.939 -33.257 -16.666 1.00 43.22 178 SER A CA 1
ATOM 1380 C C . SER A 1 178 ? 29.095 -32.415 -17.240 1.00 43.22 178 SER A C 1
ATOM 1382 O O . SER A 1 178 ? 29.428 -32.535 -18.411 1.00 43.22 178 SER A O 1
ATOM 1384 N N . ALA A 1 179 ? 29.798 -31.787 -16.285 1.00 39.06 179 ALA A N 1
ATOM 1385 C CA . ALA A 1 179 ? 31.258 -31.680 -16.144 1.00 39.06 179 ALA A CA 1
ATOM 1386 C C . ALA A 1 179 ? 32.063 -30.717 -17.044 1.00 39.06 179 ALA A C 1
ATOM 1388 O O . ALA A 1 179 ? 31.979 -30.767 -18.262 1.00 39.06 179 ALA A O 1
ATOM 1389 N N . GLU A 1 180 ? 32.914 -29.939 -16.348 1.00 36.94 180 GLU A N 1
ATOM 1390 C CA . GLU A 1 180 ? 34.168 -29.300 -16.808 1.00 36.94 180 GLU A CA 1
ATOM 1391 C C . GLU A 1 180 ? 34.020 -28.159 -17.838 1.00 36.94 180 GLU A C 1
ATOM 1393 O O . GLU A 1 180 ? 33.106 -28.139 -18.645 1.00 36.94 180 GLU A O 1
ATOM 1398 N N . ALA A 1 181 ? 34.831 -27.108 -17.900 1.00 34.81 181 ALA A N 1
ATOM 1399 C CA . ALA A 1 181 ? 35.857 -26.488 -17.069 1.00 34.81 181 ALA A CA 1
ATOM 1400 C C . ALA A 1 181 ? 36.058 -25.054 -17.655 1.00 34.81 181 ALA A C 1
ATOM 1402 O O . ALA A 1 181 ? 35.582 -24.772 -18.753 1.00 34.81 181 ALA A O 1
ATOM 1403 N N . ILE A 1 182 ? 36.679 -24.162 -16.874 1.00 39.38 182 ILE A N 1
ATOM 1404 C CA . ILE A 1 182 ? 37.480 -22.945 -17.201 1.00 39.38 182 ILE A CA 1
ATOM 1405 C C . ILE A 1 182 ? 37.948 -22.789 -18.683 1.00 39.38 182 ILE A C 1
ATOM 1407 O O . ILE A 1 182 ? 38.115 -23.784 -19.369 1.00 39.38 182 ILE A O 1
ATOM 1411 N N . ASP A 1 183 ? 38.221 -21.623 -19.283 1.00 31.47 183 ASP A N 1
ATOM 1412 C CA . ASP A 1 183 ? 38.879 -20.406 -18.792 1.00 31.47 183 ASP A CA 1
ATOM 1413 C C . ASP A 1 183 ? 38.723 -19.221 -19.787 1.00 31.47 183 ASP A C 1
ATOM 1415 O O . ASP A 1 183 ? 38.226 -19.363 -20.905 1.00 31.47 183 ASP A O 1
ATOM 1419 N N . LEU A 1 184 ? 39.155 -18.064 -19.300 1.00 38.09 184 LEU A N 1
ATOM 1420 C CA . LEU A 1 184 ? 39.190 -16.693 -19.788 1.00 38.09 184 LEU A CA 1
ATOM 1421 C C . LEU A 1 184 ? 40.157 -16.416 -20.973 1.00 38.09 184 LEU A C 1
ATOM 1423 O O . LEU A 1 184 ? 41.128 -17.122 -21.197 1.00 38.09 184 LEU A O 1
ATOM 1427 N N . ASP A 1 185 ? 39.920 -15.255 -21.594 1.00 31.33 185 ASP A N 1
ATOM 1428 C CA . ASP A 1 185 ? 40.915 -14.271 -22.065 1.00 31.33 185 ASP A CA 1
ATOM 1429 C C . ASP A 1 185 ? 41.641 -14.401 -23.426 1.00 31.33 185 ASP A C 1
ATOM 1431 O O . ASP A 1 185 ? 42.388 -15.326 -23.711 1.00 31.33 185 ASP A O 1
ATOM 1435 N N . THR A 1 186 ? 41.512 -13.300 -24.178 1.00 31.38 186 THR A N 1
ATOM 1436 C CA . THR A 1 186 ? 42.601 -12.549 -24.830 1.00 31.38 186 THR A CA 1
ATOM 1437 C C . THR A 1 186 ? 43.338 -13.138 -26.045 1.00 31.38 186 THR A C 1
ATOM 1439 O O . THR A 1 186 ? 44.163 -14.039 -25.994 1.00 31.38 186 THR A O 1
ATOM 1442 N N . THR A 1 187 ? 43.067 -12.479 -27.175 1.00 32.56 187 THR A N 1
ATOM 1443 C CA . THR A 1 187 ? 43.842 -12.370 -28.429 1.00 32.56 187 THR A CA 1
ATOM 1444 C C . THR A 1 187 ? 45.303 -11.899 -28.239 1.00 32.56 187 THR A C 1
ATOM 1446 O O . THR A 1 187 ? 45.572 -11.208 -27.262 1.00 32.56 187 THR A O 1
ATOM 1449 N N . PRO A 1 188 ? 46.136 -11.895 -29.303 1.00 57.12 188 PRO A N 1
ATOM 1450 C CA . PRO A 1 188 ? 46.906 -12.972 -29.946 1.00 57.12 188 PRO A CA 1
ATOM 1451 C C . PRO A 1 188 ? 48.436 -12.763 -29.693 1.00 57.12 188 PRO A C 1
ATOM 1453 O O . PRO A 1 188 ? 48.803 -11.781 -29.043 1.00 57.12 188 PRO A O 1
ATOM 1456 N N . PRO A 1 189 ? 49.372 -13.615 -30.175 1.00 43.78 189 PRO A N 1
ATOM 1457 C CA . PRO A 1 189 ? 50.069 -13.250 -31.422 1.00 43.78 189 PRO A CA 1
ATOM 1458 C C . PRO A 1 189 ? 50.658 -14.416 -32.257 1.00 43.78 189 PRO A C 1
ATOM 1460 O O . PRO A 1 189 ? 50.865 -15.524 -31.782 1.00 43.78 189 PRO A O 1
ATOM 1463 N N . ALA A 1 190 ? 50.923 -14.061 -33.518 1.00 35.66 190 ALA A N 1
ATOM 1464 C CA . ALA A 1 190 ? 52.037 -14.418 -34.406 1.00 35.66 190 ALA A CA 1
ATOM 1465 C C . ALA A 1 190 ? 52.656 -15.834 -34.391 1.00 35.66 190 ALA A C 1
ATOM 1467 O O . ALA A 1 190 ? 53.281 -16.280 -33.437 1.00 35.66 190 ALA A O 1
ATOM 1468 N N . ASP A 1 191 ? 52.551 -16.421 -35.582 1.00 34.44 191 ASP A N 1
ATOM 1469 C CA . ASP A 1 191 ? 53.275 -17.539 -36.180 1.00 34.44 191 ASP A CA 1
ATOM 1470 C C . ASP A 1 191 ? 54.809 -17.423 -36.043 1.00 34.44 191 ASP A C 1
ATOM 1472 O O . ASP A 1 191 ? 55.403 -16.445 -36.497 1.00 34.44 191 ASP A O 1
ATOM 1476 N N . ASP A 1 192 ? 55.433 -18.442 -35.447 1.00 35.62 192 ASP A N 1
ATOM 1477 C CA . ASP A 1 192 ? 56.848 -18.787 -35.622 1.00 35.62 192 ASP A CA 1
ATOM 1478 C C . ASP A 1 192 ? 56.933 -20.311 -35.820 1.00 35.62 192 ASP A C 1
ATOM 1480 O O . ASP A 1 192 ? 56.786 -21.113 -34.897 1.00 35.62 192 ASP A O 1
ATOM 1484 N N . SER A 1 193 ? 57.067 -20.700 -37.086 1.00 40.88 193 SER A N 1
ATOM 1485 C CA . SER A 1 193 ? 57.513 -22.023 -37.549 1.00 40.88 193 SER A CA 1
ATOM 1486 C C . SER A 1 193 ? 58.949 -22.303 -37.043 1.00 40.88 193 SER A C 1
ATOM 1488 O O . SER A 1 193 ? 59.705 -21.339 -36.947 1.00 40.88 193 SER A O 1
ATOM 1490 N N . PRO A 1 194 ? 59.425 -23.559 -36.821 1.00 46.38 194 PRO A N 1
ATOM 1491 C CA . PRO A 1 194 ? 59.617 -24.506 -37.928 1.00 46.38 194 PRO A CA 1
ATOM 1492 C C . PRO A 1 194 ? 59.515 -26.021 -37.617 1.00 46.38 194 PRO A C 1
ATOM 1494 O O . PRO A 1 194 ? 59.446 -26.497 -36.489 1.00 46.38 194 PRO A O 1
ATOM 1497 N N . GLN A 1 195 ? 59.504 -26.759 -38.727 1.00 46.16 195 GLN A N 1
ATOM 1498 C CA . GLN A 1 195 ? 59.278 -28.190 -38.966 1.00 46.16 195 GLN A CA 1
ATOM 1499 C C . GLN A 1 195 ? 60.315 -29.163 -38.359 1.00 46.16 195 GLN A C 1
ATOM 1501 O O . GLN A 1 195 ? 61.466 -28.793 -38.132 1.00 46.16 195 GLN A O 1
ATOM 1506 N N . PRO A 1 196 ? 59.961 -30.462 -38.288 1.00 46.56 196 PRO A N 1
ATOM 1507 C CA . PRO A 1 196 ? 60.888 -31.571 -38.546 1.00 46.56 196 PRO A CA 1
ATOM 1508 C C . PRO A 1 196 ? 60.484 -32.452 -39.769 1.00 46.56 196 PRO A C 1
ATOM 1510 O O . PRO A 1 196 ? 59.383 -32.296 -40.297 1.00 46.56 196 PRO A O 1
ATOM 1513 N N . PRO A 1 197 ? 61.393 -33.329 -40.263 1.00 55.56 197 PRO A N 1
ATOM 1514 C CA . PRO A 1 197 ? 61.621 -33.639 -41.688 1.00 55.56 197 PRO A CA 1
ATOM 1515 C C . PRO A 1 197 ? 60.767 -34.766 -42.316 1.00 55.56 197 PRO A C 1
ATOM 1517 O O . PRO A 1 197 ? 60.026 -35.451 -41.609 1.00 55.56 197 PRO A O 1
ATOM 1520 N N . PRO A 1 198 ? 60.886 -34.980 -43.650 1.00 52.56 198 PRO A N 1
ATOM 1521 C CA . PRO A 1 198 ? 60.029 -35.880 -44.418 1.00 52.56 198 PRO A CA 1
ATOM 1522 C C . PRO A 1 198 ? 60.392 -37.354 -44.215 1.00 52.56 198 PRO A C 1
ATOM 1524 O O . PRO A 1 198 ? 61.564 -37.727 -44.225 1.00 52.56 198 PRO A O 1
ATOM 1527 N N . VAL A 1 199 ? 59.366 -38.199 -44.097 1.00 53.53 199 VAL A N 1
ATOM 1528 C CA . VAL A 1 199 ? 59.505 -39.651 -44.243 1.00 53.53 199 VAL A CA 1
ATOM 1529 C C . VAL A 1 199 ? 59.225 -40.039 -45.692 1.00 53.53 199 VAL A C 1
ATOM 1531 O O . VAL A 1 199 ? 58.150 -39.804 -46.239 1.00 53.53 199 VAL A O 1
ATOM 1534 N N . GLU A 1 200 ? 60.271 -40.576 -46.302 1.00 47.16 200 GLU A N 1
ATOM 1535 C CA . GLU A 1 200 ? 60.378 -41.110 -47.652 1.00 47.16 200 GLU A CA 1
ATOM 1536 C C . GLU A 1 200 ? 59.443 -42.322 -47.824 1.00 47.16 200 GLU A C 1
ATOM 1538 O O . GLU A 1 200 ? 59.487 -43.261 -47.029 1.00 47.16 200 GLU A O 1
ATOM 1543 N N . LEU A 1 201 ? 58.597 -42.314 -48.858 1.00 48.28 201 LEU A N 1
ATOM 1544 C CA . LEU A 1 201 ? 57.861 -43.497 -49.307 1.00 48.28 201 LEU A CA 1
ATOM 1545 C C . LEU A 1 201 ? 58.306 -43.811 -50.736 1.00 48.28 201 LEU A C 1
ATOM 1547 O O . LEU A 1 201 ? 57.789 -43.262 -51.706 1.00 48.28 201 LEU A O 1
ATOM 1551 N N . ALA A 1 202 ? 59.317 -44.668 -50.840 1.00 43.38 202 ALA A N 1
ATOM 1552 C CA . ALA A 1 202 ? 59.711 -45.303 -52.083 1.00 43.38 202 ALA A CA 1
ATOM 1553 C C . ALA A 1 202 ? 58.771 -46.476 -52.374 1.00 43.38 202 ALA A C 1
ATOM 1555 O O . ALA A 1 202 ? 58.592 -47.337 -51.514 1.00 43.38 202 ALA A O 1
ATOM 1556 N N . GLN A 1 203 ? 58.218 -46.500 -53.587 1.00 44.19 203 GLN A N 1
ATOM 1557 C CA . GLN A 1 203 ? 58.010 -47.686 -54.427 1.00 44.19 203 GLN A CA 1
ATOM 1558 C C . GLN A 1 203 ? 57.232 -47.260 -55.668 1.00 44.19 203 GLN A C 1
ATOM 1560 O O . GLN A 1 203 ? 56.030 -47.099 -55.535 1.00 44.19 203 GLN A O 1
ATOM 1565 N N . GLU A 1 204 ? 57.899 -47.134 -56.825 1.00 39.34 204 GLU A N 1
ATOM 1566 C CA . GLU A 1 204 ? 57.437 -47.661 -58.124 1.00 39.34 204 GLU A CA 1
ATOM 1567 C C . GLU A 1 204 ? 58.663 -47.934 -59.030 1.00 39.34 204 GLU A C 1
ATOM 1569 O O . GLU A 1 204 ? 59.572 -47.107 -59.117 1.00 39.34 204 GLU A O 1
ATOM 1574 N N . THR A 1 205 ? 58.627 -49.095 -59.701 1.00 42.41 205 THR A N 1
ATOM 1575 C CA . THR A 1 205 ? 59.562 -49.727 -60.673 1.00 42.41 205 THR A CA 1
ATOM 1576 C C . THR A 1 205 ? 60.893 -50.322 -60.213 1.00 42.41 205 THR A C 1
ATOM 1578 O O . THR A 1 205 ? 61.782 -49.587 -59.740 1.00 42.41 205 THR A O 1
#

Mean predicted aligned error: 21.45 Å

Nearest PDB structures (foldseek):
  2d8y-assembly1_A  TM=6.576E-01  e=2.254E-07  Homo sapiens
  1b8t-assembly1_A  TM=3.294E-01  e=2.637E-11  Gallus gallus
  2lzu-assembly1_A  TM=7.617E-01  e=1.821E-06  Homo sapiens
  2xqn-assembly1_T  TM=4.206E-01  e=1.055E-07  Homo sapiens
  1ctl-assembly1_A  TM=5.445E-01  e=5.221E-05  Gallus gallus

InterPro domains:
  IPR001781 Zinc finger, LIM-type [PF00412] (10-66)
  IPR001781 Zinc finger, LIM-type [PF00412] (103-159)
  IPR001781 Zinc finger, LIM-type [PS00478] (10-44)
  IPR001781 Zinc finger, LIM-type [PS50023] (8-68)
  IPR001781 Zinc finger, LIM-type [PS50023] (101-161)
  IPR001781 Zinc finger, LIM-type [SM00132] (9-61)
  IPR001781 Zinc finger, LIM-type [SM00132] (102-154)

Sequence (205 aa):
MAHFGTTQKCKACDKTVHFVEMMSADGVPYHKSCFKCSHCNGRLAMSNYSAMDGQLYCKPHFEQLFKESAGFTSKKFQPPKQGETNKNVSKVSSFFSGTQDKCAVCAKTVYPLEKVTMEGEFYHKSCFKCAHGGCLLTTSSYAALDGILYCKPHFAQLFKEKGSYNHLTTTANSRKNSAEAIDLDTTPPADDSPQPPPVELAQET

pLDDT: mean 71.85, std 19.18, range [31.33, 92.69]

Foldseek 3Di:
DDPPFDPAAAPQPRHGDGPVQWDADPNHTHGQQSCAAPPPRHRDDPVAWDADPNHIHGPVVVVVVCVVVDPDDDDDPDPPDDDDDDPCPDPCVVVPPPDQAAAPQPRHGEDPVQWDADPNHTHGQQRCAAPPPRHRDDNVAWDDDPNGIHGPVVVVVVCVVVDDDDDDPPVPPPPPDDDDDDDDDDDDDDDDDDDDDDDDDDDDD